Protein AF-A0A972ZRV6-F1 (afdb_monomer)

Structure (mmCIF, N/CA/C/O backbone):
data_AF-A0A972ZRV6-F1
#
_entry.id   AF-A0A972ZRV6-F1
#
loop_
_atom_site.group_PDB
_atom_site.id
_atom_site.type_symbol
_atom_site.label_atom_id
_atom_site.label_alt_id
_atom_site.label_comp_id
_atom_site.label_asym_id
_atom_site.label_entity_id
_atom_site.label_seq_id
_atom_site.pdbx_PDB_ins_code
_atom_site.Cartn_x
_atom_site.Cartn_y
_atom_site.Cartn_z
_atom_site.occupancy
_atom_site.B_iso_or_equiv
_atom_site.auth_seq_id
_atom_site.auth_comp_id
_atom_site.auth_asym_id
_atom_site.auth_atom_id
_atom_site.pdbx_PDB_model_num
ATOM 1 N N . MET A 1 1 ? -32.453 10.029 16.131 1.00 47.34 1 MET A N 1
ATOM 2 C CA . MET A 1 1 ? -31.392 10.939 15.644 1.00 47.34 1 MET A CA 1
ATOM 3 C C . MET A 1 1 ? -30.057 10.391 16.142 1.00 47.34 1 MET A C 1
ATOM 5 O O . MET A 1 1 ? -29.774 10.602 17.308 1.00 47.34 1 MET A O 1
ATOM 9 N N . SER A 1 2 ? -29.323 9.563 15.377 1.00 51.62 2 SER A N 1
ATOM 10 C CA . SER A 1 2 ? -28.103 8.903 15.922 1.00 51.62 2 SER A CA 1
ATOM 11 C C . SER A 1 2 ? -27.166 8.179 14.927 1.00 51.62 2 SER A C 1
ATOM 13 O O . SER A 1 2 ? -26.255 7.480 15.366 1.00 51.62 2 SER A O 1
ATOM 15 N N . HIS A 1 3 ? -27.348 8.275 13.603 1.00 58.19 3 HIS A N 1
ATOM 16 C CA . HIS A 1 3 ? -26.535 7.500 12.636 1.00 58.19 3 HIS A CA 1
ATOM 17 C C . HIS A 1 3 ? -25.456 8.291 11.874 1.00 58.19 3 HIS A C 1
ATOM 19 O O . HIS A 1 3 ? -24.335 7.789 11.796 1.00 58.19 3 HIS A O 1
ATOM 25 N N . PRO A 1 4 ? -25.711 9.513 11.368 1.00 63.31 4 PRO A N 1
ATOM 26 C CA . PRO A 1 4 ? -24.695 10.259 10.619 1.00 63.3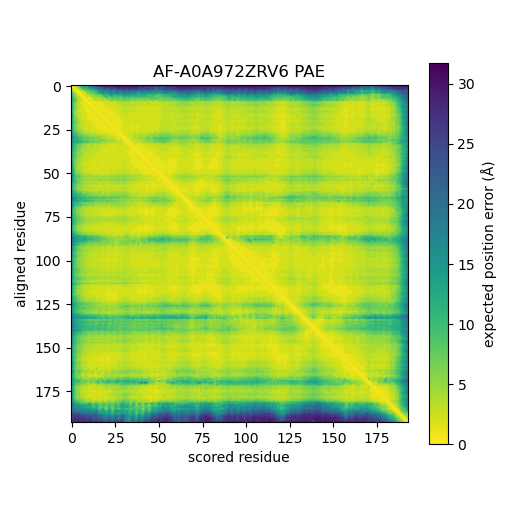1 4 PRO A CA 1
ATOM 27 C C . PRO A 1 4 ? -23.528 10.727 11.500 1.00 63.31 4 PRO A C 1
ATOM 29 O O . PRO A 1 4 ? -22.371 10.508 11.159 1.00 63.31 4 PRO A O 1
ATOM 32 N N . GLU A 1 5 ? -23.828 11.290 12.674 1.00 69.56 5 GLU A N 1
ATOM 33 C CA . GLU A 1 5 ? -22.821 11.839 13.599 1.00 69.56 5 GLU A CA 1
ATOM 34 C C . GLU A 1 5 ? -21.877 10.763 14.146 1.00 69.56 5 GLU A C 1
ATOM 36 O O . GLU A 1 5 ? -20.667 10.966 14.220 1.00 69.56 5 GLU A O 1
ATOM 41 N N . LYS A 1 6 ? -22.411 9.575 14.459 1.00 73.88 6 LYS A N 1
ATOM 42 C CA . LYS A 1 6 ? -21.605 8.443 14.932 1.00 73.88 6 LYS A CA 1
ATOM 43 C C . LYS A 1 6 ? -20.662 7.924 13.844 1.00 73.88 6 LYS A C 1
ATOM 45 O O . LYS A 1 6 ? -19.516 7.591 14.135 1.00 73.88 6 LYS A O 1
ATOM 50 N N . SER A 1 7 ? -21.131 7.863 12.596 1.00 76.06 7 SER A N 1
ATOM 51 C CA . SER A 1 7 ? -20.291 7.442 11.473 1.00 76.06 7 SER A CA 1
ATOM 52 C C . SER A 1 7 ? -19.174 8.442 11.196 1.00 76.06 7 SER A C 1
ATOM 54 O O . SER A 1 7 ? -18.071 8.013 10.876 1.00 76.06 7 SER A O 1
ATOM 56 N N . GLU A 1 8 ? -19.448 9.741 11.296 1.00 83.62 8 GLU A N 1
ATOM 57 C CA . GLU A 1 8 ? -18.441 10.772 11.046 1.00 83.62 8 GLU A CA 1
ATOM 58 C C . GLU A 1 8 ? -17.384 10.800 12.156 1.00 83.62 8 GLU A C 1
ATOM 60 O O . GLU A 1 8 ? -16.192 10.795 11.862 1.00 83.62 8 GLU A O 1
ATOM 65 N N . SER A 1 9 ? -17.806 10.664 13.420 1.00 87.25 9 SER A N 1
ATOM 66 C CA . SER A 1 9 ? -16.894 10.480 14.558 1.00 87.25 9 SER A CA 1
ATOM 67 C C . SER A 1 9 ? -15.944 9.295 14.351 1.00 87.25 9 SER A C 1
ATOM 69 O O . SER A 1 9 ? -14.738 9.421 14.554 1.00 87.25 9 SER A O 1
ATOM 71 N N . LEU A 1 10 ? -16.461 8.147 13.897 1.00 87.62 10 LEU A N 1
ATOM 72 C CA . LEU A 1 10 ? -15.642 6.957 13.646 1.00 87.62 10 LEU A CA 1
ATOM 73 C C . LEU A 1 10 ? -14.664 7.133 12.479 1.00 87.62 10 LEU A C 1
ATOM 75 O O . LEU A 1 10 ? -13.553 6.610 12.541 1.00 87.62 10 LEU A O 1
ATOM 79 N N . LYS A 1 11 ? -15.039 7.862 11.422 1.00 90.94 11 LYS A N 1
ATOM 80 C CA . LYS A 1 11 ? -14.099 8.178 10.336 1.00 90.94 11 LYS A CA 1
ATOM 81 C C . LYS A 1 11 ? -12.949 9.031 10.850 1.00 90.94 11 LYS A C 1
ATOM 83 O O . LYS A 1 11 ? -11.800 8.673 10.610 1.00 90.94 11 LYS A O 1
ATOM 88 N N . SER A 1 12 ? -13.247 10.088 11.606 1.00 90.62 12 SER A N 1
ATOM 89 C CA . SER A 1 12 ? -12.215 10.932 12.214 1.00 90.62 12 SER A CA 1
ATOM 90 C C . SER A 1 12 ? -11.312 10.136 13.161 1.00 90.62 12 SER A C 1
ATOM 92 O O . SER A 1 12 ? -10.098 10.317 13.150 1.00 90.62 12 SER A O 1
ATOM 94 N N . GLU A 1 13 ? -11.863 9.201 13.943 1.00 91.56 13 GLU A N 1
ATOM 95 C CA . GLU A 1 13 ? -11.057 8.285 14.761 1.00 91.56 13 GLU A CA 1
ATOM 96 C C . GLU A 1 13 ? -10.121 7.409 13.916 1.00 91.56 13 GLU A C 1
ATOM 98 O O . GLU A 1 13 ? -8.940 7.283 14.244 1.00 91.56 13 GLU A O 1
ATOM 103 N N . ILE A 1 14 ? -10.624 6.820 12.827 1.00 92.69 14 ILE A N 1
ATOM 104 C CA . ILE A 1 14 ? -9.823 6.004 11.906 1.00 92.69 14 ILE A CA 1
ATOM 105 C C . ILE A 1 14 ? -8.694 6.837 11.293 1.00 92.69 14 ILE A C 1
ATOM 107 O O . ILE A 1 14 ? -7.549 6.387 11.293 1.00 92.69 14 ILE A O 1
ATOM 111 N N . GLU A 1 15 ? -8.986 8.045 10.808 1.00 93.44 15 GLU A N 1
ATOM 112 C CA . GLU A 1 15 ? -7.977 8.942 10.232 1.00 93.44 15 GLU A CA 1
ATOM 113 C C . GLU A 1 15 ? -6.895 9.296 11.251 1.00 93.44 15 GLU A C 1
ATOM 115 O O . GLU A 1 15 ? -5.710 9.134 10.962 1.00 93.44 15 GLU A O 1
ATOM 120 N N . ASN A 1 16 ? -7.290 9.687 12.464 1.00 91.50 16 ASN A N 1
ATOM 121 C CA . ASN A 1 16 ? -6.354 10.025 13.535 1.00 91.50 16 ASN A CA 1
ATOM 122 C C . ASN A 1 16 ? -5.457 8.838 13.910 1.00 91.50 16 ASN A C 1
ATOM 124 O O . ASN A 1 16 ? -4.259 9.006 14.141 1.00 91.50 16 ASN A O 1
ATOM 128 N N . ARG A 1 17 ? -6.005 7.617 13.943 1.00 92.44 17 ARG A N 1
ATOM 129 C CA . ARG A 1 17 ? -5.217 6.409 14.230 1.00 92.44 17 ARG A CA 1
ATOM 130 C C . ARG A 1 17 ? -4.253 6.070 13.107 1.00 92.44 17 ARG A C 1
ATOM 132 O O . ARG A 1 17 ? -3.096 5.769 13.385 1.00 92.44 17 ARG A O 1
ATOM 139 N N . LEU A 1 18 ? -4.709 6.117 11.857 1.00 93.31 18 LEU A N 1
ATOM 140 C CA . LEU A 1 18 ? -3.852 5.890 10.694 1.00 93.31 18 LEU A CA 1
ATOM 141 C C . LEU A 1 18 ? -2.717 6.913 10.644 1.00 93.31 18 LEU A C 1
ATOM 143 O O . LEU A 1 18 ? -1.573 6.534 10.405 1.00 93.31 18 LEU A O 1
ATOM 147 N N . PHE A 1 19 ? -3.015 8.177 10.946 1.00 92.38 19 PHE A N 1
ATOM 148 C CA . PHE A 1 19 ? -2.014 9.226 11.075 1.00 92.38 19 PHE A CA 1
ATOM 149 C C . PHE A 1 19 ? -1.003 8.913 12.188 1.00 92.38 19 PHE A C 1
ATOM 151 O O . PHE A 1 19 ? 0.196 8.901 11.925 1.00 92.38 19 PHE A O 1
ATOM 158 N N . GLY A 1 20 ? -1.459 8.545 13.390 1.00 91.25 20 GLY A N 1
ATOM 159 C CA . GLY A 1 20 ? -0.562 8.177 14.492 1.00 91.25 20 GLY A CA 1
ATOM 160 C C . GLY A 1 20 ? 0.325 6.959 14.190 1.00 91.25 20 GLY A C 1
ATOM 161 O O . GLY A 1 20 ? 1.501 6.940 14.550 1.00 91.25 20 GLY A O 1
ATOM 162 N N . ILE A 1 21 ? -0.197 5.951 13.479 1.00 91.25 21 ILE A N 1
ATOM 163 C CA . ILE A 1 21 ? 0.594 4.798 13.008 1.00 91.25 21 ILE A CA 1
ATOM 164 C C . ILE A 1 21 ? 1.655 5.254 12.004 1.00 91.25 21 ILE A C 1
ATOM 166 O O . ILE A 1 21 ? 2.810 4.840 12.092 1.00 91.25 21 ILE A O 1
ATOM 170 N N . GLN A 1 22 ? 1.275 6.121 11.067 1.00 92.88 22 GLN A N 1
ATOM 171 C CA . GLN A 1 22 ? 2.184 6.671 10.070 1.00 92.88 22 GLN A CA 1
ATOM 172 C C . GLN A 1 22 ? 3.322 7.469 10.722 1.00 92.88 22 GLN A C 1
ATOM 174 O O . GLN A 1 22 ? 4.484 7.265 10.373 1.00 92.88 22 GLN A O 1
ATOM 179 N N . GLU A 1 23 ? 3.014 8.324 11.700 1.00 91.31 23 GLU A N 1
ATOM 180 C CA . GLU A 1 23 ? 4.013 9.072 12.474 1.00 91.31 23 GLU A CA 1
ATOM 181 C C . GLU A 1 23 ? 4.942 8.146 13.262 1.00 91.31 23 GLU A C 1
ATOM 183 O O . GLU A 1 23 ? 6.159 8.343 13.272 1.00 91.31 23 GLU A O 1
ATOM 188 N N . TYR A 1 24 ? 4.395 7.096 13.880 1.00 90.44 24 TYR A N 1
ATOM 189 C CA . TYR A 1 24 ? 5.194 6.089 14.573 1.00 90.44 24 TYR A CA 1
ATOM 190 C C . TYR A 1 24 ? 6.179 5.392 13.622 1.00 90.44 24 TYR A C 1
ATOM 192 O O . TYR A 1 24 ? 7.366 5.271 13.940 1.00 90.44 24 TYR A O 1
ATOM 200 N N . ILE A 1 25 ? 5.718 4.973 12.438 1.00 91.56 25 ILE A N 1
ATOM 201 C CA . ILE A 1 25 ? 6.563 4.341 11.415 1.00 91.56 25 ILE A CA 1
ATOM 202 C C . ILE A 1 25 ? 7.641 5.318 10.934 1.00 91.56 25 ILE A C 1
ATOM 204 O O . ILE A 1 25 ? 8.815 4.950 10.858 1.00 91.56 25 ILE A O 1
ATOM 208 N N . GLU A 1 26 ? 7.267 6.567 10.652 1.00 91.25 26 GLU A N 1
ATOM 209 C CA . GLU A 1 26 ? 8.189 7.628 10.238 1.00 91.25 26 GLU A CA 1
ATOM 210 C C . GLU A 1 26 ? 9.286 7.870 11.280 1.00 91.25 26 GLU A C 1
ATOM 212 O O . GLU A 1 26 ? 10.467 7.951 10.933 1.00 91.25 26 GLU A O 1
ATOM 217 N N . PHE A 1 27 ? 8.921 7.917 12.562 1.00 90.38 27 PHE A N 1
ATOM 218 C CA . PHE A 1 27 ? 9.860 8.086 13.668 1.00 90.38 27 PHE A CA 1
ATOM 219 C C . PHE A 1 27 ? 10.800 6.878 13.822 1.00 90.38 27 PHE A C 1
ATOM 221 O O . PHE A 1 27 ? 12.003 7.033 14.048 1.00 90.38 27 PHE A O 1
ATOM 228 N N . LYS A 1 28 ? 10.273 5.658 13.670 1.00 89.25 28 LYS A N 1
ATOM 229 C CA . LYS A 1 28 ? 11.018 4.409 13.889 1.00 89.25 28 LYS A CA 1
ATOM 230 C C . LYS A 1 28 ? 11.852 3.956 12.693 1.00 89.25 28 LYS A C 1
ATOM 232 O O . LYS A 1 28 ? 12.776 3.170 12.888 1.00 89.25 28 LYS A O 1
ATOM 237 N N . LYS A 1 29 ? 11.617 4.457 11.476 1.00 89.19 29 LYS A N 1
ATOM 238 C CA . LYS A 1 29 ? 12.280 3.956 10.251 1.00 89.19 29 LYS A CA 1
ATOM 239 C C . LYS A 1 29 ? 13.801 3.955 10.247 1.00 89.19 29 LYS A C 1
ATOM 241 O O . LYS A 1 29 ? 14.409 3.173 9.522 1.00 89.19 29 LYS A O 1
ATOM 246 N N . ARG A 1 30 ? 14.425 4.835 11.032 1.00 85.62 30 ARG A N 1
ATOM 247 C CA . ARG A 1 30 ? 15.890 4.934 11.129 1.00 85.62 30 ARG A CA 1
ATOM 248 C C . ARG A 1 30 ? 16.484 4.059 12.230 1.00 85.62 30 ARG A C 1
ATOM 250 O O . ARG A 1 30 ? 17.678 3.786 12.196 1.00 85.62 30 ARG A O 1
ATOM 257 N N . THR A 1 31 ? 15.675 3.646 13.202 1.00 86.19 31 THR A N 1
ATOM 258 C CA . THR A 1 31 ? 16.133 2.985 14.434 1.00 86.19 31 THR A CA 1
ATOM 259 C C . THR A 1 31 ? 15.626 1.553 14.566 1.00 86.19 31 THR A C 1
ATOM 261 O O . THR A 1 31 ? 16.271 0.746 15.226 1.00 86.19 31 THR A O 1
ATOM 264 N N . ASN A 1 32 ? 14.523 1.206 13.901 1.00 84.50 32 ASN A N 1
ATOM 265 C CA . ASN A 1 32 ? 13.941 -0.127 13.899 1.00 84.50 32 ASN A CA 1
ATOM 266 C C . ASN A 1 32 ? 13.984 -0.722 12.482 1.00 84.50 32 ASN A C 1
ATOM 268 O O . ASN A 1 32 ? 13.230 -0.319 11.597 1.00 84.50 32 ASN A O 1
ATOM 272 N N . ARG A 1 33 ? 14.859 -1.713 12.274 1.00 82.25 33 ARG A N 1
ATOM 273 C CA . ARG A 1 33 ? 15.015 -2.407 10.983 1.00 82.25 33 ARG A CA 1
ATOM 274 C C . ARG A 1 33 ? 13.819 -3.293 10.623 1.00 82.25 33 ARG A C 1
ATOM 276 O O . ARG A 1 33 ? 13.646 -3.620 9.455 1.00 82.25 33 ARG A O 1
ATOM 283 N N . GLU A 1 34 ? 12.994 -3.650 11.600 1.00 85.75 34 GLU A N 1
ATOM 284 C CA . GLU A 1 34 ? 11.813 -4.493 11.419 1.00 85.75 34 GLU A CA 1
ATOM 285 C C . GLU A 1 34 ? 10.552 -3.689 11.092 1.00 85.75 34 GLU A C 1
ATOM 287 O O . GLU A 1 34 ? 9.522 -4.281 10.779 1.00 85.75 34 GLU A O 1
ATOM 292 N N . ILE A 1 35 ? 10.604 -2.349 11.133 1.00 88.31 35 ILE A N 1
ATOM 293 C CA . ILE A 1 35 ? 9.399 -1.522 10.987 1.00 88.31 35 ILE A CA 1
ATOM 294 C C . ILE A 1 35 ? 8.665 -1.773 9.666 1.00 88.31 35 ILE A C 1
ATOM 296 O O . ILE A 1 35 ? 7.438 -1.730 9.629 1.00 88.31 35 ILE A O 1
ATOM 300 N N . THR A 1 36 ? 9.397 -2.072 8.589 1.00 88.25 36 THR A N 1
ATOM 301 C CA . THR A 1 36 ? 8.805 -2.398 7.286 1.00 88.25 36 THR A CA 1
ATOM 302 C C . THR A 1 36 ? 8.011 -3.695 7.376 1.00 88.25 36 THR A C 1
ATOM 304 O O . THR A 1 36 ? 6.838 -3.705 7.027 1.00 88.25 36 THR A O 1
ATOM 307 N N . TYR A 1 37 ? 8.596 -4.743 7.958 1.00 88.50 37 TYR A N 1
ATOM 308 C CA . TYR A 1 37 ? 7.922 -6.026 8.146 1.00 88.50 37 TYR A CA 1
ATOM 309 C C . TYR A 1 37 ? 6.701 -5.905 9.073 1.00 88.50 37 TYR A C 1
ATOM 311 O O . TYR A 1 37 ? 5.635 -6.445 8.787 1.00 88.50 37 TYR A O 1
ATOM 319 N N . ILE A 1 38 ? 6.806 -5.123 10.154 1.00 87.75 38 ILE A N 1
ATOM 320 C CA . ILE A 1 38 ? 5.662 -4.816 11.028 1.00 87.75 38 ILE A CA 1
ATOM 321 C C . ILE A 1 38 ? 4.557 -4.095 10.239 1.00 87.75 38 ILE A C 1
ATOM 323 O O . ILE A 1 38 ? 3.377 -4.403 10.418 1.00 87.75 38 ILE A O 1
ATOM 327 N N . SER A 1 39 ? 4.933 -3.174 9.345 1.00 91.31 39 SER A N 1
ATOM 328 C CA . SER A 1 39 ? 3.997 -2.456 8.471 1.00 91.31 39 SER A CA 1
ATOM 329 C C . SER A 1 39 ? 3.306 -3.389 7.474 1.00 91.31 39 SER A C 1
ATOM 331 O O . SER A 1 39 ? 2.115 -3.223 7.228 1.00 91.31 39 SER A O 1
ATOM 333 N N . GLU A 1 40 ? 4.011 -4.389 6.938 1.00 93.31 40 GLU A N 1
ATOM 334 C CA . GLU A 1 40 ? 3.433 -5.422 6.067 1.00 93.31 40 GLU A CA 1
ATOM 335 C C . GLU A 1 40 ? 2.379 -6.253 6.805 1.00 93.31 40 GLU A C 1
ATOM 337 O O . GLU A 1 40 ? 1.239 -6.335 6.356 1.00 93.31 40 GLU A O 1
ATOM 342 N N . LEU A 1 41 ? 2.717 -6.804 7.977 1.00 91.19 41 LEU A N 1
ATOM 343 C CA . LEU A 1 41 ? 1.769 -7.575 8.796 1.00 91.19 41 LEU A CA 1
ATOM 344 C C . LEU A 1 41 ? 0.551 -6.741 9.206 1.00 91.19 41 LEU A C 1
ATOM 346 O O . LEU A 1 41 ? -0.544 -7.249 9.432 1.00 91.19 41 LEU A O 1
ATOM 350 N N . PHE A 1 42 ? 0.751 -5.444 9.433 1.00 91.81 42 PHE A 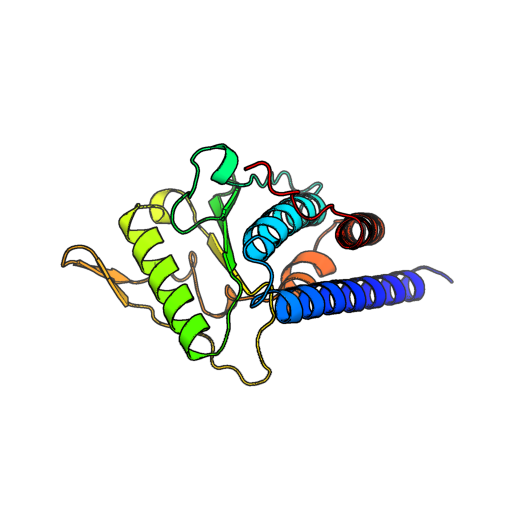N 1
ATOM 351 C CA . PHE A 1 42 ? -0.343 -4.530 9.737 1.00 91.81 42 PHE A CA 1
ATOM 352 C C . PHE A 1 42 ? -1.252 -4.354 8.520 1.00 91.81 42 PHE A C 1
ATOM 354 O O . PHE A 1 42 ? -2.467 -4.522 8.634 1.00 91.81 42 PHE A O 1
ATOM 361 N N . LEU A 1 43 ? -0.672 -4.031 7.366 1.00 95.12 43 LEU A N 1
ATOM 362 C CA . LEU A 1 43 ? -1.439 -3.786 6.155 1.00 95.12 43 LEU A CA 1
ATOM 363 C C . LEU A 1 43 ? -2.168 -5.039 5.673 1.00 95.12 43 LEU A C 1
ATOM 365 O O . LEU A 1 43 ? -3.279 -4.905 5.178 1.00 95.12 43 LEU A O 1
ATOM 369 N N . GLU A 1 44 ? -1.616 -6.236 5.863 1.00 95.38 44 GLU A N 1
ATOM 370 C CA . GLU A 1 44 ? -2.308 -7.494 5.562 1.00 95.38 44 GLU A CA 1
ATOM 371 C C . GLU A 1 44 ? -3.612 -7.626 6.364 1.00 95.38 44 GLU A C 1
ATOM 373 O O . GLU A 1 44 ? -4.682 -7.824 5.784 1.00 95.38 44 GLU A O 1
ATOM 378 N N . GLU A 1 45 ? -3.550 -7.470 7.691 1.00 94.19 45 GLU A N 1
ATOM 379 C CA . GLU A 1 45 ? -4.742 -7.534 8.547 1.00 94.19 45 GLU A CA 1
ATOM 380 C C . GLU A 1 45 ? -5.751 -6.434 8.198 1.00 94.19 45 GLU A C 1
ATOM 382 O O . GLU A 1 45 ? -6.953 -6.694 8.110 1.00 94.19 45 GLU A O 1
ATOM 387 N N . LEU A 1 46 ? -5.268 -5.208 7.973 1.00 95.19 46 LEU A N 1
ATOM 388 C CA . LEU A 1 46 ? -6.128 -4.081 7.636 1.00 95.19 46 LEU A CA 1
ATOM 389 C C . LEU A 1 46 ? -6.821 -4.289 6.286 1.00 95.19 46 LEU A C 1
ATOM 391 O O . LEU A 1 46 ? -8.030 -4.102 6.199 1.00 95.19 46 LEU A O 1
ATOM 395 N N . LEU A 1 47 ? -6.096 -4.701 5.244 1.00 96.00 47 LEU A N 1
ATOM 396 C CA . LEU A 1 47 ? -6.667 -4.951 3.919 1.00 96.00 47 LEU A CA 1
ATOM 397 C C . LEU A 1 47 ? -7.724 -6.059 3.967 1.00 96.00 47 LEU A C 1
ATOM 399 O O . LEU A 1 47 ? -8.801 -5.892 3.399 1.00 96.00 47 LEU A O 1
ATOM 403 N N . ASN A 1 48 ? -7.476 -7.151 4.690 1.00 95.75 48 ASN A N 1
ATOM 404 C CA . ASN A 1 48 ? -8.476 -8.209 4.842 1.00 95.75 48 ASN A CA 1
ATOM 405 C C . ASN A 1 48 ? -9.760 -7.719 5.528 1.00 95.75 48 ASN A C 1
ATOM 407 O O . ASN A 1 48 ? -10.854 -8.118 5.130 1.00 95.75 48 ASN A O 1
ATOM 411 N N . GLU A 1 49 ? -9.664 -6.825 6.516 1.00 95.00 49 GLU A N 1
ATOM 412 C CA . GLU A 1 49 ? -10.863 -6.258 7.141 1.00 95.00 49 GLU A CA 1
ATOM 413 C C . GLU A 1 49 ? -11.549 -5.209 6.244 1.00 95.00 49 GLU A C 1
ATOM 415 O O . GLU A 1 49 ? -12.776 -5.191 6.173 1.00 95.00 49 GLU A O 1
ATOM 420 N N . ILE A 1 50 ? -10.791 -4.387 5.504 1.00 93.69 50 ILE A N 1
ATOM 421 C CA . ILE A 1 50 ? -11.322 -3.401 4.538 1.00 93.69 50 ILE A CA 1
ATOM 422 C C . ILE A 1 50 ? -12.179 -4.070 3.464 1.00 93.69 50 ILE A C 1
ATOM 424 O O . ILE A 1 50 ? -13.223 -3.541 3.088 1.00 93.69 50 ILE A O 1
ATOM 428 N N . TYR A 1 51 ? -11.734 -5.217 2.960 1.00 93.06 51 TYR A N 1
ATOM 429 C CA . TYR A 1 51 ? -12.404 -5.936 1.877 1.00 93.06 51 TYR A CA 1
ATOM 430 C C . TYR A 1 51 ? -13.317 -7.062 2.376 1.00 93.06 51 TYR A C 1
ATOM 432 O O . TYR A 1 51 ? -13.791 -7.904 1.601 1.00 93.06 51 TYR A O 1
ATOM 440 N N . LYS A 1 52 ? -13.584 -7.103 3.681 1.00 90.94 52 LYS A N 1
ATOM 441 C CA . LYS A 1 52 ? -14.409 -8.143 4.277 1.00 90.94 52 LYS A CA 1
ATOM 442 C C . LYS A 1 52 ? -15.824 -8.102 3.711 1.00 90.94 52 LYS A C 1
ATOM 444 O O . LYS A 1 52 ? -16.502 -7.079 3.749 1.00 90.94 52 LYS A O 1
ATOM 449 N N . GLY A 1 53 ? -16.274 -9.253 3.216 1.00 88.06 53 GLY A N 1
ATOM 450 C CA . GLY A 1 53 ? -17.573 -9.403 2.552 1.00 88.06 53 GLY A CA 1
ATOM 451 C C . GLY A 1 53 ? -17.534 -9.222 1.031 1.00 88.06 53 GLY A C 1
ATOM 452 O O . GLY A 1 53 ? -18.522 -9.525 0.374 1.00 88.06 53 GLY A O 1
ATOM 453 N N . GLU A 1 54 ? -16.398 -8.819 0.455 1.00 90.81 54 GLU A N 1
ATOM 454 C CA . GLU A 1 54 ? -16.217 -8.698 -1.002 1.00 90.81 54 GLU A CA 1
ATOM 455 C C . GLU A 1 54 ? -15.493 -9.912 -1.628 1.00 90.81 54 GLU A C 1
ATOM 457 O O . GLU A 1 54 ? -15.233 -9.967 -2.835 1.00 90.81 54 GLU A O 1
ATOM 462 N N . GLY A 1 55 ? -15.158 -10.908 -0.800 1.00 90.50 55 GLY A N 1
ATOM 463 C CA . GLY A 1 55 ? -14.502 -12.146 -1.222 1.00 90.50 55 GLY A CA 1
ATOM 464 C C . GLY A 1 55 ? -13.043 -11.968 -1.644 1.00 90.50 55 GLY A C 1
ATOM 465 O O . GLY A 1 55 ? -12.572 -12.743 -2.475 1.00 90.50 55 GLY A O 1
ATOM 466 N N . TYR A 1 56 ? -12.361 -10.939 -1.135 1.00 94.62 56 TYR A N 1
ATOM 467 C CA . TYR A 1 56 ? -10.908 -10.814 -1.244 1.00 94.62 56 TYR A CA 1
ATOM 468 C C . TYR A 1 56 ? -10.231 -11.545 -0.087 1.00 94.62 56 TYR A C 1
ATOM 470 O O . TYR A 1 56 ? -10.778 -11.607 1.016 1.00 94.62 56 TYR A O 1
ATOM 478 N N . HIS A 1 57 ? -9.038 -12.063 -0.350 1.00 95.75 57 HIS A N 1
ATOM 479 C CA . HIS A 1 57 ? -8.178 -12.707 0.627 1.00 95.75 57 HIS A CA 1
ATOM 480 C C . HIS A 1 57 ? -6.728 -12.298 0.366 1.00 95.75 57 HIS A C 1
ATOM 482 O O . HIS A 1 57 ? -6.083 -12.788 -0.563 1.00 95.75 57 HIS A O 1
ATOM 488 N N . PHE A 1 58 ? -6.236 -11.359 1.168 1.00 97.06 58 PHE A N 1
ATOM 489 C CA . PHE A 1 58 ? -4.870 -10.865 1.069 1.00 97.06 58 PHE A CA 1
ATOM 490 C C . PHE A 1 58 ? -3.945 -11.702 1.942 1.00 97.06 58 PHE A C 1
ATOM 492 O O . PHE A 1 58 ? -4.232 -11.928 3.114 1.00 97.06 58 PHE A O 1
ATOM 499 N N . GLU A 1 59 ? -2.818 -12.116 1.381 1.00 96.75 59 GLU A N 1
ATOM 500 C CA . GLU A 1 59 ? -1.790 -12.883 2.083 1.00 96.75 59 GLU A CA 1
ATOM 501 C C . GLU A 1 59 ? -0.459 -12.141 2.013 1.00 96.75 59 GLU A C 1
ATOM 503 O O . GLU A 1 59 ? -0.119 -11.577 0.968 1.00 96.75 59 GLU A O 1
ATOM 508 N N . ASN A 1 60 ? 0.331 -12.177 3.086 1.00 95.56 60 ASN A N 1
ATOM 509 C CA . ASN A 1 60 ? 1.731 -11.773 3.015 1.00 95.56 60 ASN A CA 1
ATOM 510 C C . ASN A 1 60 ? 2.535 -12.797 2.196 1.00 95.56 60 ASN A C 1
ATOM 512 O O . ASN A 1 60 ? 2.615 -13.984 2.523 1.00 95.56 60 ASN A O 1
ATOM 516 N N . MET A 1 61 ? 3.159 -12.333 1.117 1.00 95.19 61 MET A N 1
ATOM 517 C CA . MET A 1 61 ? 3.898 -13.167 0.173 1.00 95.19 61 MET A CA 1
ATOM 518 C C . MET A 1 61 ? 5.182 -13.752 0.769 1.00 95.19 61 MET A C 1
ATOM 520 O O . MET A 1 61 ? 5.649 -14.788 0.289 1.00 95.19 61 MET A O 1
ATOM 524 N N . ASN A 1 62 ? 5.706 -13.181 1.860 1.00 88.38 62 ASN A N 1
ATOM 525 C CA . ASN A 1 62 ? 6.819 -13.773 2.604 1.00 88.38 62 ASN A CA 1
ATOM 526 C C . ASN A 1 62 ? 6.468 -15.138 3.217 1.00 88.38 62 ASN A C 1
ATOM 528 O O . ASN A 1 62 ? 7.374 -15.934 3.456 1.00 88.38 62 ASN A O 1
ATOM 532 N N . HIS A 1 63 ? 5.182 -15.450 3.432 1.00 89.00 63 HIS A N 1
ATOM 533 C CA . HIS A 1 63 ? 4.752 -16.790 3.851 1.00 89.00 63 HIS A CA 1
ATOM 534 C C . HIS A 1 63 ? 4.890 -17.831 2.729 1.00 89.00 63 HIS A C 1
ATOM 536 O O . HIS A 1 63 ? 5.017 -19.020 3.012 1.00 89.00 63 HIS A O 1
ATOM 542 N N . LYS A 1 64 ? 4.883 -17.395 1.461 1.00 88.19 64 LYS A N 1
ATOM 543 C CA . LYS A 1 64 ? 5.092 -18.262 0.292 1.00 88.19 64 LYS A CA 1
ATOM 544 C C . LYS A 1 64 ? 6.574 -18.402 -0.031 1.00 88.19 64 LYS A C 1
ATOM 546 O O . LYS A 1 64 ? 7.070 -19.515 -0.180 1.00 88.19 64 LYS A O 1
ATOM 551 N N . ILE A 1 65 ? 7.272 -17.274 -0.166 1.00 88.25 65 ILE A N 1
ATOM 552 C CA . ILE A 1 65 ? 8.705 -17.225 -0.470 1.00 88.25 65 ILE A CA 1
ATOM 553 C C . ILE A 1 65 ? 9.315 -16.062 0.320 1.00 88.25 65 ILE A C 1
ATOM 555 O O . ILE A 1 65 ? 8.940 -14.916 0.066 1.00 88.25 65 ILE A O 1
ATOM 559 N N . PRO A 1 66 ? 10.263 -16.311 1.242 1.00 87.19 66 PRO A N 1
ATOM 560 C CA . PRO A 1 66 ? 10.959 -15.240 1.948 1.00 87.19 66 PRO A CA 1
ATOM 561 C C . PRO A 1 66 ? 11.620 -14.252 0.981 1.00 87.19 66 PRO A C 1
ATOM 563 O O . PRO A 1 66 ? 12.376 -14.653 0.095 1.00 87.19 66 PRO A O 1
ATOM 566 N N . GLY A 1 67 ? 11.350 -12.958 1.160 1.00 83.69 67 GLY A N 1
ATOM 567 C CA . GLY A 1 67 ? 11.858 -11.908 0.278 1.00 83.69 67 GLY A CA 1
ATOM 568 C C . GLY A 1 67 ? 11.190 -11.908 -1.097 1.00 83.69 67 GLY A C 1
ATOM 569 O O . GLY A 1 67 ? 11.872 -11.691 -2.104 1.00 83.69 67 GLY A O 1
ATOM 570 N N . TYR A 1 68 ? 9.881 -12.182 -1.146 1.00 90.94 68 TYR A N 1
ATOM 571 C CA . TYR A 1 68 ? 9.119 -12.218 -2.392 1.00 90.94 68 TYR A CA 1
ATOM 572 C C . TYR A 1 68 ? 9.332 -10.919 -3.197 1.00 90.94 68 TYR A C 1
ATOM 574 O O . TYR A 1 68 ? 9.246 -9.816 -2.653 1.00 90.94 68 TYR A O 1
ATOM 582 N N . PRO A 1 69 ? 9.667 -11.000 -4.496 1.00 93.94 69 PRO A N 1
ATOM 583 C CA . PRO A 1 69 ? 10.116 -9.824 -5.226 1.00 93.94 69 PRO A CA 1
ATOM 584 C C . PRO A 1 69 ? 8.965 -8.849 -5.508 1.00 93.94 69 PRO A C 1
ATOM 586 O O . PRO A 1 69 ? 7.924 -9.243 -6.016 1.00 93.94 69 PRO A O 1
ATOM 589 N N . ALA A 1 70 ? 9.192 -7.553 -5.269 1.00 94.88 70 ALA A N 1
ATOM 590 C CA . ALA A 1 70 ? 8.314 -6.431 -5.648 1.00 94.88 70 ALA A CA 1
ATOM 591 C C . ALA A 1 70 ? 6.864 -6.437 -5.108 1.00 94.88 70 ALA A C 1
ATOM 593 O O . ALA A 1 70 ? 6.090 -5.537 -5.444 1.00 94.88 70 ALA A O 1
ATOM 594 N N . ILE A 1 71 ? 6.472 -7.445 -4.335 1.00 97.44 71 ILE A N 1
ATOM 595 C CA . ILE A 1 71 ? 5.118 -7.633 -3.825 1.00 97.44 71 ILE A CA 1
ATOM 596 C C . ILE A 1 71 ? 5.252 -8.194 -2.418 1.00 97.44 71 ILE A C 1
ATOM 598 O O . ILE A 1 71 ? 5.819 -9.270 -2.248 1.00 97.44 71 ILE A O 1
ATOM 602 N N . ASP A 1 72 ? 4.683 -7.497 -1.441 1.00 97.38 72 ASP A N 1
ATOM 603 C CA . ASP A 1 72 ? 4.688 -7.965 -0.054 1.00 97.38 72 ASP A CA 1
ATOM 604 C C . ASP A 1 72 ? 3.350 -8.602 0.309 1.00 97.38 72 ASP A C 1
ATOM 606 O O . ASP A 1 72 ? 3.312 -9.569 1.058 1.00 97.38 72 ASP A O 1
ATOM 610 N N . ILE A 1 73 ? 2.242 -8.091 -0.238 1.00 98.00 73 ILE A N 1
ATOM 611 C CA . ILE A 1 73 ? 0.888 -8.574 0.051 1.00 98.00 73 ILE A CA 1
ATOM 612 C C . ILE A 1 73 ? 0.135 -8.746 -1.263 1.00 98.00 73 ILE A C 1
ATOM 614 O O . ILE A 1 73 ? 0.188 -7.869 -2.130 1.00 98.00 73 ILE A O 1
ATOM 618 N N . ALA A 1 74 ? -0.599 -9.843 -1.426 1.00 97.88 74 ALA A N 1
ATOM 619 C CA . ALA A 1 74 ? -1.408 -10.041 -2.621 1.00 97.88 74 ALA A CA 1
ATOM 620 C C . ALA A 1 74 ? -2.660 -10.882 -2.387 1.00 97.88 74 ALA A C 1
ATOM 622 O O . ALA A 1 74 ? -2.673 -11.782 -1.553 1.00 97.88 74 ALA A O 1
ATOM 623 N N . ASP A 1 75 ? -3.675 -10.607 -3.202 1.00 97.69 75 ASP A N 1
ATOM 624 C CA . ASP A 1 75 ? -4.755 -11.536 -3.510 1.00 97.69 75 ASP A CA 1
ATOM 625 C C . ASP A 1 75 ? -4.544 -12.019 -4.949 1.00 97.69 75 ASP A C 1
ATOM 627 O O . ASP A 1 75 ? -4.809 -11.312 -5.931 1.00 97.69 75 ASP A O 1
ATOM 631 N N . GLU A 1 76 ? -4.013 -13.231 -5.074 1.00 95.25 76 GLU A N 1
ATOM 632 C CA . GLU A 1 76 ? -3.665 -13.820 -6.365 1.00 95.25 76 GLU A CA 1
ATOM 633 C C . GLU A 1 76 ? -4.897 -14.183 -7.201 1.00 95.25 76 GLU A C 1
ATOM 635 O O . GLU A 1 76 ? -4.823 -14.146 -8.428 1.00 95.25 76 GLU A O 1
ATOM 640 N N . ASN A 1 77 ? -6.028 -14.485 -6.555 1.00 95.38 77 ASN A N 1
ATOM 641 C CA . ASN A 1 77 ? -7.273 -14.855 -7.229 1.00 95.38 77 ASN A CA 1
ATOM 642 C C . ASN A 1 77 ? -7.960 -13.631 -7.838 1.00 95.38 77 ASN A C 1
ATOM 644 O O . ASN A 1 77 ? -8.560 -13.711 -8.910 1.00 95.38 77 ASN A O 1
ATOM 648 N N . LYS A 1 78 ? -7.868 -12.484 -7.159 1.00 96.19 78 LYS A N 1
ATOM 649 C CA . LYS A 1 78 ? -8.409 -11.203 -7.636 1.00 96.19 78 LYS A CA 1
ATOM 650 C C . LYS A 1 78 ? -7.414 -10.420 -8.493 1.00 96.19 78 LYS A C 1
ATOM 652 O O . LYS A 1 78 ? -7.801 -9.448 -9.143 1.00 96.19 78 LYS A O 1
ATOM 657 N N . GLY A 1 79 ? -6.148 -10.837 -8.518 1.00 96.50 79 GLY A N 1
ATOM 658 C CA . GLY A 1 79 ? -5.092 -10.207 -9.304 1.00 96.50 79 GLY A CA 1
ATOM 659 C C . GLY A 1 79 ? -4.640 -8.850 -8.753 1.00 96.50 79 GLY A C 1
ATOM 660 O O . GLY A 1 79 ? -4.106 -8.044 -9.516 1.00 96.50 79 GLY A O 1
ATOM 661 N N . ILE A 1 80 ? -4.819 -8.591 -7.452 1.00 96.88 80 ILE A N 1
ATOM 662 C CA . ILE A 1 80 ? -4.407 -7.338 -6.803 1.00 96.88 80 ILE A CA 1
ATOM 663 C C . ILE A 1 80 ? -3.182 -7.581 -5.926 1.00 96.88 80 ILE A C 1
ATOM 665 O O . ILE A 1 80 ? -3.136 -8.526 -5.144 1.00 96.88 80 ILE A O 1
ATOM 669 N N . SER A 1 81 ? -2.200 -6.691 -6.040 1.00 97.94 81 SER A N 1
ATOM 670 C CA . SER A 1 81 ? -0.944 -6.744 -5.293 1.00 97.94 81 SER A CA 1
ATOM 671 C C . SER A 1 81 ? -0.610 -5.400 -4.648 1.00 97.94 81 SER A C 1
ATOM 673 O O . SER A 1 81 ? -0.964 -4.335 -5.164 1.00 97.94 81 SER A O 1
ATOM 675 N N . TYR A 1 82 ? 0.100 -5.462 -3.526 1.00 98.12 82 TYR A N 1
ATOM 676 C CA . TYR A 1 82 ? 0.598 -4.324 -2.771 1.00 98.12 82 TYR A CA 1
ATOM 677 C C . TYR A 1 82 ? 2.092 -4.513 -2.487 1.00 98.12 82 TYR A C 1
ATOM 679 O O . TYR A 1 82 ? 2.521 -5.549 -1.979 1.00 98.12 82 TYR A O 1
ATOM 687 N N . GLN A 1 83 ? 2.878 -3.483 -2.781 1.00 97.75 83 GLN A N 1
ATOM 688 C CA . GLN A 1 83 ? 4.198 -3.283 -2.191 1.00 97.75 83 GLN A CA 1
ATOM 689 C C . GLN A 1 83 ? 4.044 -2.295 -1.039 1.00 97.75 83 GLN A C 1
ATOM 691 O O . GLN A 1 83 ? 3.535 -1.190 -1.226 1.00 97.75 83 GLN A O 1
ATOM 696 N N . VAL A 1 84 ? 4.532 -2.662 0.131 1.00 96.62 84 VAL A N 1
ATOM 697 C CA . VAL A 1 84 ? 4.692 -1.800 1.292 1.00 96.62 84 VAL A CA 1
ATOM 698 C C . VAL A 1 84 ? 6.117 -1.266 1.296 1.00 96.62 84 VAL A C 1
ATOM 700 O O . VAL A 1 84 ? 7.095 -1.981 1.097 1.00 96.62 84 VAL A O 1
ATOM 703 N N . THR A 1 85 ? 6.268 0.035 1.496 1.00 93.81 85 THR A N 1
ATOM 704 C CA . THR A 1 85 ? 7.587 0.636 1.639 1.00 93.81 85 THR A CA 1
ATOM 705 C C . THR A 1 85 ? 7.565 1.771 2.642 1.00 93.81 85 THR A C 1
ATOM 707 O O . THR A 1 85 ? 6.587 2.494 2.800 1.00 93.81 85 THR A O 1
ATOM 710 N N . VAL A 1 86 ? 8.708 1.967 3.282 1.00 92.31 86 VAL A N 1
ATOM 711 C CA . VAL A 1 86 ? 9.018 3.119 4.121 1.00 92.31 86 VAL A CA 1
ATOM 712 C C . VAL A 1 86 ? 10.066 3.951 3.397 1.00 92.31 86 VAL A C 1
ATOM 714 O O . VAL A 1 86 ? 11.046 3.389 2.909 1.00 92.31 86 VAL A O 1
ATOM 717 N N . THR A 1 87 ? 9.868 5.261 3.264 1.00 87.12 87 THR A N 1
ATOM 718 C CA . THR A 1 87 ? 10.763 6.124 2.471 1.00 87.12 87 THR A CA 1
ATOM 719 C C . THR A 1 87 ? 11.436 7.173 3.335 1.00 87.12 87 THR A C 1
ATOM 721 O O . THR A 1 87 ? 10.800 7.746 4.216 1.00 87.12 87 THR A O 1
ATOM 724 N N . ASN A 1 88 ? 12.703 7.484 3.074 1.00 81.81 88 ASN A N 1
ATOM 725 C CA . ASN A 1 88 ? 13.412 8.550 3.793 1.00 81.81 88 ASN A CA 1
ATOM 726 C C . ASN A 1 88 ? 13.118 9.949 3.240 1.00 81.81 88 ASN A C 1
ATOM 728 O O . ASN A 1 88 ? 12.988 10.901 4.012 1.00 81.81 88 ASN A O 1
ATOM 732 N N . ASP A 1 89 ? 12.990 10.055 1.920 1.00 81.12 89 ASP A N 1
ATOM 733 C CA . ASP A 1 89 ? 12.752 11.295 1.192 1.00 81.12 89 ASP A CA 1
ATOM 734 C C . ASP A 1 89 ? 12.146 11.024 -0.202 1.00 81.12 89 ASP A C 1
ATOM 736 O O . ASP A 1 89 ? 11.876 9.884 -0.590 1.00 81.12 89 ASP A O 1
ATOM 740 N N . SER A 1 90 ? 11.934 12.101 -0.955 1.00 81.06 90 SER A N 1
ATOM 741 C CA . SER A 1 90 ? 11.403 12.132 -2.320 1.00 81.06 90 SER A CA 1
ATOM 742 C C . SER A 1 90 ? 12.237 11.333 -3.333 1.00 81.06 90 SER A C 1
ATOM 744 O O . SER A 1 90 ? 11.701 10.682 -4.236 1.00 81.06 90 SER A O 1
ATOM 746 N N . SER A 1 91 ? 13.566 11.383 -3.207 1.00 84.00 91 SER A N 1
ATOM 747 C CA . SER A 1 91 ? 14.496 10.687 -4.103 1.00 84.00 91 SER A CA 1
ATOM 748 C C . SER A 1 91 ? 14.447 9.180 -3.860 1.00 84.00 91 SER A C 1
ATOM 750 O O . SER A 1 91 ? 14.367 8.387 -4.806 1.00 84.00 91 SER A O 1
ATOM 752 N N . ASP A 1 92 ? 14.406 8.789 -2.587 1.00 89.00 92 ASP A N 1
ATOM 753 C CA . ASP A 1 92 ? 14.216 7.411 -2.152 1.00 89.00 92 ASP A CA 1
ATOM 754 C C . ASP A 1 92 ? 12.865 6.865 -2.641 1.00 89.00 92 ASP A C 1
ATOM 756 O O . ASP A 1 92 ? 12.830 5.816 -3.285 1.00 89.00 92 ASP A O 1
ATOM 760 N N . LEU A 1 93 ? 11.768 7.620 -2.486 1.00 91.50 93 LEU A N 1
ATOM 761 C CA . LEU A 1 93 ? 10.451 7.255 -3.027 1.00 91.50 93 LEU A CA 1
ATOM 762 C C . LEU A 1 93 ? 10.508 6.951 -4.532 1.00 91.50 93 LEU A C 1
ATOM 764 O O . LEU A 1 93 ? 10.055 5.895 -4.980 1.00 91.50 93 LEU A O 1
ATOM 768 N N . LYS A 1 94 ? 11.089 7.857 -5.328 1.00 92.50 94 LYS A N 1
ATOM 769 C CA . LYS A 1 94 ? 11.215 7.670 -6.781 1.00 92.50 94 LYS A CA 1
ATOM 770 C C . LYS A 1 94 ? 12.045 6.442 -7.133 1.00 92.50 94 LYS A C 1
ATOM 772 O O . LYS A 1 94 ? 11.678 5.699 -8.047 1.00 92.50 94 LYS A O 1
ATOM 777 N N . THR A 1 95 ? 13.148 6.234 -6.424 1.00 92.62 95 THR A N 1
ATOM 778 C CA . THR A 1 95 ? 14.039 5.091 -6.632 1.00 92.62 95 THR A CA 1
ATOM 779 C C . THR A 1 95 ? 13.319 3.784 -6.325 1.00 92.62 95 THR A C 1
ATOM 781 O O . THR A 1 95 ? 13.328 2.876 -7.156 1.00 92.62 95 THR A O 1
ATOM 784 N N . LYS A 1 96 ? 12.628 3.710 -5.185 1.00 93.19 96 LYS A N 1
ATOM 785 C CA . LYS A 1 96 ? 11.877 2.526 -4.767 1.00 93.19 96 LYS A CA 1
ATOM 786 C C . LYS A 1 96 ? 10.732 2.201 -5.714 1.00 93.19 96 LYS A C 1
ATOM 788 O O . LYS A 1 96 ? 10.664 1.073 -6.181 1.00 93.19 96 LYS A O 1
ATOM 793 N N . VAL A 1 97 ? 9.911 3.182 -6.094 1.00 94.94 97 VAL A N 1
ATOM 794 C CA . VAL A 1 97 ? 8.806 2.962 -7.046 1.00 94.94 97 VAL A CA 1
ATOM 795 C C . VAL A 1 97 ? 9.318 2.432 -8.385 1.00 94.94 97 VAL A C 1
ATOM 797 O O . VAL A 1 97 ? 8.788 1.451 -8.905 1.00 94.94 97 VAL A O 1
ATOM 800 N N . ASN A 1 98 ? 10.369 3.043 -8.939 1.00 94.00 98 ASN A N 1
ATOM 801 C CA . ASN A 1 98 ? 10.946 2.577 -10.199 1.00 94.00 98 ASN A CA 1
ATOM 802 C C . ASN A 1 98 ? 11.524 1.164 -10.065 1.00 94.00 98 ASN A C 1
ATOM 804 O O . ASN A 1 98 ? 11.264 0.328 -10.924 1.00 94.00 98 ASN A O 1
ATOM 808 N N . LYS A 1 99 ? 12.259 0.886 -8.983 1.00 94.50 99 LYS A N 1
ATOM 809 C CA . LYS A 1 99 ? 12.844 -0.433 -8.725 1.00 94.50 99 LYS A CA 1
ATOM 810 C C . LYS A 1 99 ? 11.771 -1.509 -8.552 1.00 94.50 99 LYS A C 1
ATOM 812 O O . LYS A 1 99 ? 11.912 -2.586 -9.123 1.00 94.50 99 LYS A O 1
ATOM 817 N N . THR A 1 100 ? 10.694 -1.220 -7.822 1.00 96.31 100 THR A N 1
ATOM 818 C CA . THR A 1 100 ? 9.543 -2.121 -7.677 1.00 96.31 100 THR A CA 1
ATOM 819 C C . THR A 1 100 ? 8.943 -2.437 -9.042 1.00 96.31 100 THR A C 1
ATOM 821 O O . THR A 1 100 ? 8.808 -3.608 -9.371 1.00 96.31 100 THR A O 1
ATOM 824 N N . LEU A 1 101 ? 8.666 -1.431 -9.881 1.00 96.19 101 LEU A N 1
ATOM 825 C CA . LEU A 1 101 ? 8.127 -1.658 -11.228 1.00 96.19 101 LEU A CA 1
ATOM 826 C C . LEU A 1 101 ? 9.081 -2.478 -12.110 1.00 96.19 101 LEU A C 1
ATOM 828 O O . LEU A 1 101 ? 8.640 -3.394 -12.801 1.00 96.19 101 LEU A O 1
ATOM 832 N N . GLU A 1 102 ? 10.384 -2.197 -12.070 1.00 94.94 102 GLU A N 1
ATOM 833 C CA . GLU A 1 102 ? 11.383 -2.953 -12.834 1.00 94.94 102 GLU A CA 1
ATOM 834 C C . GLU A 1 102 ? 11.428 -4.425 -12.411 1.00 94.94 102 GLU A C 1
ATOM 836 O O . GLU A 1 102 ? 11.358 -5.316 -13.260 1.00 94.94 102 GLU A O 1
ATOM 841 N N . ILE A 1 103 ? 11.485 -4.695 -11.104 1.00 96.00 103 ILE A N 1
ATOM 842 C CA . ILE A 1 103 ? 11.480 -6.059 -10.559 1.00 96.00 103 ILE A CA 1
ATOM 843 C C . ILE A 1 103 ? 10.151 -6.758 -10.869 1.00 96.00 103 ILE A C 1
ATOM 845 O O . ILE A 1 103 ? 10.157 -7.930 -11.245 1.00 96.00 103 ILE A O 1
ATOM 849 N N . PHE A 1 104 ? 9.028 -6.052 -10.768 1.00 96.75 104 PHE A N 1
ATOM 850 C CA . PHE A 1 104 ? 7.701 -6.592 -11.040 1.00 96.75 104 PHE A CA 1
ATOM 851 C C . PHE A 1 104 ? 7.584 -7.118 -12.478 1.00 96.75 104 PHE A C 1
ATOM 853 O O . PHE A 1 104 ? 7.196 -8.267 -12.697 1.00 96.75 104 PHE A O 1
ATOM 860 N N . TYR A 1 105 ? 8.002 -6.315 -13.463 1.00 95.69 105 TYR A N 1
ATOM 861 C CA . TYR A 1 105 ? 8.018 -6.736 -14.867 1.00 95.69 105 TYR A CA 1
ATOM 862 C C . TYR A 1 105 ? 9.087 -7.792 -15.158 1.00 95.69 105 TYR A C 1
ATOM 864 O O . TYR A 1 105 ? 8.825 -8.727 -15.912 1.00 95.69 105 TYR A O 1
ATOM 872 N N . LYS A 1 106 ? 10.272 -7.704 -14.537 1.00 95.56 106 LYS A N 1
ATOM 873 C CA . LYS A 1 106 ? 11.328 -8.721 -14.685 1.00 95.56 106 LYS A CA 1
ATOM 874 C C . LYS A 1 106 ? 10.850 -10.117 -14.269 1.00 95.56 106 LYS A C 1
ATOM 876 O O . LYS A 1 106 ? 11.268 -11.102 -14.870 1.00 95.56 106 LYS A O 1
ATOM 881 N N . ASN A 1 107 ? 9.959 -10.194 -13.281 1.00 95.62 107 ASN A N 1
ATOM 882 C CA . ASN A 1 107 ? 9.368 -11.443 -12.799 1.00 95.62 107 ASN A CA 1
ATOM 883 C C . ASN A 1 107 ? 8.045 -11.816 -13.497 1.00 95.62 107 ASN A C 1
ATOM 885 O O . ASN A 1 107 ? 7.397 -12.776 -13.095 1.00 95.62 107 ASN A O 1
ATOM 889 N N . ASN A 1 108 ? 7.644 -11.108 -14.562 1.00 95.31 108 ASN A N 1
ATOM 890 C CA . ASN A 1 108 ? 6.394 -11.340 -15.302 1.00 95.31 108 ASN A CA 1
ATOM 891 C C . ASN A 1 108 ? 5.117 -11.262 -14.440 1.00 95.31 108 ASN A C 1
ATOM 893 O O . ASN A 1 108 ? 4.099 -11.878 -14.772 1.00 95.31 108 ASN A O 1
ATOM 897 N N . PHE A 1 109 ? 5.134 -10.512 -13.336 1.00 96.75 109 PHE A N 1
ATOM 898 C CA . PHE A 1 109 ? 3.965 -10.396 -12.460 1.00 96.75 109 PHE A CA 1
ATOM 899 C C . PHE A 1 109 ? 2.796 -9.658 -13.109 1.00 96.75 109 PHE A C 1
ATOM 901 O O . PHE A 1 109 ? 1.650 -9.880 -12.732 1.00 96.75 109 PHE A O 1
ATOM 908 N N . ASP A 1 110 ? 3.046 -8.886 -14.165 1.00 95.88 110 ASP A N 1
ATOM 909 C CA . ASP A 1 110 ? 2.021 -8.227 -14.979 1.00 95.88 110 ASP A CA 1
ATOM 910 C C . ASP A 1 110 ? 1.128 -9.195 -15.777 1.00 95.88 110 ASP A C 1
ATOM 912 O O . ASP A 1 110 ? 0.152 -8.757 -16.395 1.00 95.88 110 ASP A O 1
ATOM 916 N N . LYS A 1 111 ? 1.478 -10.489 -15.801 1.00 95.62 111 LYS A N 1
ATOM 917 C CA . LYS A 1 111 ? 0.655 -11.572 -16.360 1.00 95.62 111 LYS A CA 1
ATOM 918 C C . LYS A 1 111 ? -0.311 -12.170 -15.336 1.00 95.62 111 LYS A C 1
ATOM 920 O O . LYS A 1 111 ? -1.304 -12.766 -15.734 1.00 95.62 111 LYS A O 1
ATOM 925 N N . LYS A 1 112 ? -0.010 -12.029 -14.041 1.00 96.12 112 LYS A N 1
ATOM 926 C CA . LYS A 1 112 ? -0.791 -12.594 -12.930 1.00 96.12 112 LYS A CA 1
ATOM 927 C C . LYS A 1 112 ? -1.644 -11.539 -12.234 1.00 96.12 112 LYS A C 1
ATOM 929 O O . LYS A 1 112 ? -2.803 -11.787 -11.924 1.00 96.12 112 LYS A O 1
ATOM 934 N N . TYR A 1 113 ? -1.085 -10.354 -12.024 1.00 97.62 113 TYR A N 1
ATOM 935 C CA . TYR A 1 113 ? -1.753 -9.263 -11.333 1.00 97.62 113 TYR A CA 1
ATOM 936 C C . TYR A 1 113 ? -2.168 -8.182 -12.326 1.00 97.62 113 TYR A C 1
ATOM 938 O O . TYR A 1 113 ? -1.375 -7.714 -13.144 1.00 97.62 113 TYR A O 1
ATOM 946 N N . ASN A 1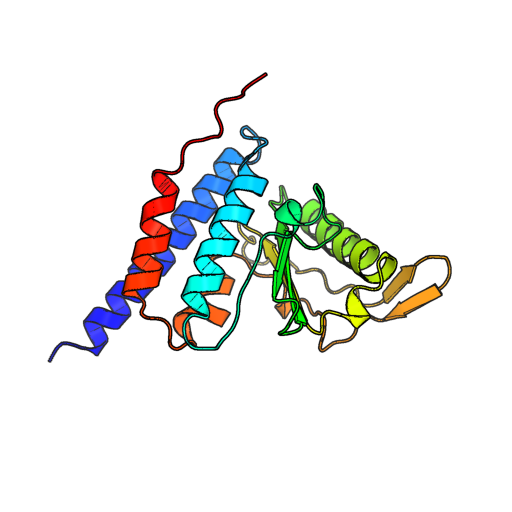 114 ? -3.428 -7.769 -12.235 1.00 96.69 114 ASN A N 1
ATOM 947 C CA . ASN A 1 114 ? -3.997 -6.687 -13.029 1.00 96.69 114 ASN A CA 1
ATOM 948 C C . ASN A 1 114 ? -3.855 -5.322 -12.340 1.00 96.69 114 ASN A C 1
ATOM 950 O O . ASN A 1 114 ? -4.121 -4.302 -12.979 1.00 96.69 114 ASN A O 1
ATOM 954 N N . LYS A 1 115 ? -3.441 -5.304 -11.063 1.00 97.38 115 LYS A N 1
ATOM 955 C CA . LYS A 1 115 ? -3.299 -4.097 -10.252 1.00 97.38 115 LYS A CA 1
ATOM 956 C C . LYS A 1 115 ? -2.135 -4.206 -9.268 1.00 97.38 115 LYS A C 1
ATOM 958 O O . LYS A 1 115 ? -2.023 -5.188 -8.536 1.00 97.38 115 LYS A O 1
ATOM 963 N N . LEU A 1 116 ? -1.305 -3.165 -9.230 1.00 97.75 116 LEU A N 1
ATOM 964 C CA . LEU A 1 116 ? -0.270 -2.959 -8.218 1.00 97.75 116 LEU A CA 1
ATOM 965 C C . LEU A 1 116 ? -0.536 -1.647 -7.480 1.00 97.75 116 LEU A C 1
ATOM 967 O O . LEU A 1 116 ? -0.721 -0.603 -8.109 1.00 97.75 116 LEU A O 1
ATOM 971 N N . TYR A 1 117 ? -0.510 -1.694 -6.155 1.00 97.56 117 TYR A N 1
ATOM 972 C CA . TYR A 1 117 ? -0.466 -0.531 -5.276 1.00 97.56 117 TYR A CA 1
ATOM 973 C C . TYR A 1 117 ? 0.900 -0.442 -4.599 1.00 97.56 117 TYR A C 1
ATOM 975 O O . TYR A 1 117 ? 1.503 -1.458 -4.268 1.00 97.56 117 TYR A O 1
ATOM 983 N N . ILE A 1 118 ? 1.387 0.779 -4.382 1.00 97.38 118 ILE A N 1
ATOM 984 C CA . ILE A 1 118 ? 2.592 1.030 -3.588 1.00 97.38 118 ILE A CA 1
ATOM 985 C C . ILE A 1 118 ? 2.178 1.876 -2.389 1.00 97.38 118 ILE A C 1
ATOM 987 O O . ILE A 1 118 ? 1.775 3.030 -2.554 1.00 97.38 118 ILE A O 1
ATOM 991 N N . VAL A 1 119 ? 2.260 1.288 -1.198 1.00 97.31 119 VAL A N 1
ATOM 992 C CA . VAL A 1 119 ? 1.890 1.921 0.067 1.00 97.31 119 VAL A CA 1
ATOM 993 C C . VAL A 1 119 ? 3.135 2.502 0.723 1.00 97.31 119 VAL A C 1
ATOM 995 O O . VAL A 1 119 ? 4.051 1.768 1.088 1.00 97.31 119 VAL A O 1
ATOM 998 N N . ILE A 1 120 ? 3.165 3.822 0.884 1.00 96.44 120 ILE A N 1
ATOM 999 C CA . ILE A 1 120 ? 4.208 4.548 1.605 1.00 96.44 120 ILE A CA 1
ATOM 1000 C C . ILE A 1 120 ? 3.783 4.621 3.068 1.00 96.44 120 ILE A C 1
ATOM 1002 O O . ILE A 1 120 ? 3.099 5.551 3.488 1.00 96.44 120 ILE A O 1
ATOM 1006 N N . ALA A 1 121 ? 4.151 3.602 3.841 1.00 94.75 121 ALA A N 1
ATOM 1007 C CA . ALA A 1 121 ? 3.674 3.417 5.212 1.00 94.75 121 ALA A 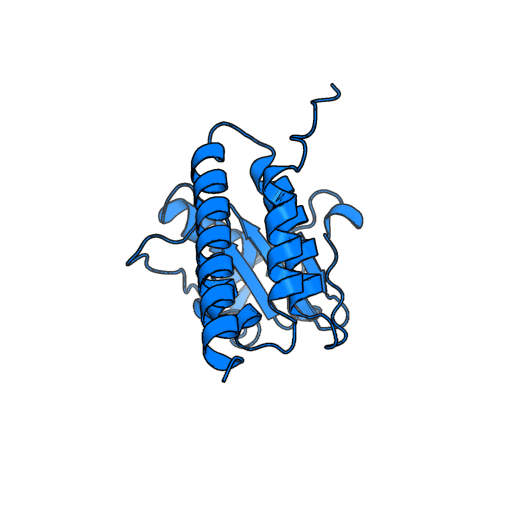CA 1
ATOM 1008 C C . ALA A 1 121 ? 4.129 4.533 6.169 1.00 94.75 121 ALA A C 1
ATOM 1010 O O . ALA A 1 121 ? 3.504 4.761 7.197 1.00 94.75 121 ALA A O 1
ATOM 1011 N N . SER A 1 122 ? 5.196 5.249 5.809 1.00 93.31 122 SER A N 1
ATOM 1012 C CA . SER A 1 122 ? 5.722 6.399 6.548 1.00 93.31 122 SER A CA 1
ATOM 1013 C C . SER A 1 122 ? 5.153 7.751 6.094 1.00 93.31 122 SER A C 1
ATOM 1015 O O . SER A 1 122 ? 5.575 8.792 6.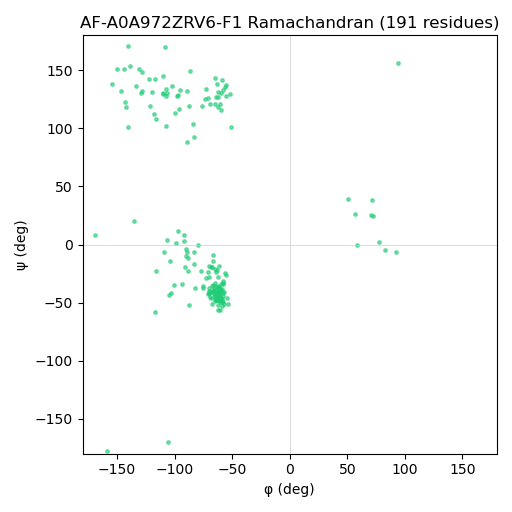585 1.00 93.31 122 SER A O 1
ATOM 1017 N N . GLY A 1 123 ? 4.210 7.752 5.148 1.00 94.00 123 GLY A N 1
ATOM 1018 C CA . GLY A 1 123 ? 3.554 8.961 4.658 1.00 94.00 123 GLY A CA 1
ATOM 1019 C C . GLY A 1 123 ? 4.184 9.583 3.419 1.00 94.00 123 GLY A C 1
ATOM 1020 O O . GLY A 1 123 ? 5.368 9.408 3.122 1.00 94.00 123 GLY A O 1
ATOM 1021 N N . ILE A 1 124 ? 3.364 10.342 2.692 1.00 92.50 124 ILE A N 1
ATOM 1022 C CA . ILE A 1 124 ? 3.784 11.145 1.541 1.00 92.50 124 ILE A CA 1
ATOM 1023 C C . ILE A 1 124 ? 3.752 12.618 1.951 1.00 92.50 124 ILE A C 1
ATOM 1025 O O . ILE A 1 124 ? 2.748 13.120 2.451 1.00 92.50 124 ILE A O 1
ATOM 1029 N N . LYS A 1 125 ? 4.854 13.340 1.728 1.00 87.94 125 LYS A N 1
ATOM 1030 C CA . LYS A 1 125 ? 4.926 14.766 2.068 1.00 87.94 125 LYS A CA 1
ATOM 1031 C C . LYS A 1 125 ? 3.951 15.583 1.217 1.00 87.94 125 LYS A C 1
ATOM 1033 O O . LYS A 1 125 ? 3.770 15.327 0.026 1.00 87.94 125 LYS A O 1
ATOM 1038 N N . ALA A 1 126 ? 3.353 16.610 1.812 1.00 85.06 126 ALA A N 1
ATOM 1039 C CA . ALA A 1 126 ? 2.498 17.535 1.077 1.00 85.06 126 ALA A CA 1
ATOM 1040 C C . ALA A 1 126 ? 3.276 18.189 -0.082 1.00 85.06 126 ALA A C 1
ATOM 1042 O O . ALA A 1 126 ? 4.407 18.641 0.092 1.00 85.06 126 ALA A O 1
ATOM 1043 N N . GLY A 1 127 ? 2.674 18.220 -1.274 1.00 83.94 127 GLY A N 1
ATOM 1044 C CA . GLY A 1 127 ? 3.306 18.758 -2.485 1.00 83.94 127 GLY A CA 1
ATOM 1045 C C . GLY A 1 127 ? 4.335 17.834 -3.154 1.00 83.94 127 GLY A C 1
ATOM 1046 O O . GLY A 1 127 ? 4.909 18.214 -4.177 1.00 83.94 127 GLY A O 1
ATOM 1047 N N . GLU A 1 128 ? 4.552 16.624 -2.628 1.00 86.62 128 GLU A N 1
ATOM 1048 C CA . GLU A 1 128 ? 5.462 15.634 -3.207 1.00 86.62 128 GLU A CA 1
ATOM 1049 C C . GLU A 1 128 ? 5.041 15.246 -4.633 1.00 86.62 128 GLU A C 1
ATOM 1051 O O . GLU A 1 128 ? 3.889 14.889 -4.904 1.00 86.62 128 GLU A O 1
ATOM 1056 N N . LYS A 1 129 ? 5.994 15.279 -5.572 1.00 89.38 129 LYS A N 1
ATOM 1057 C CA . LYS A 1 129 ? 5.735 14.888 -6.961 1.00 89.38 129 LYS A CA 1
ATOM 1058 C C . LYS A 1 129 ? 5.862 13.381 -7.100 1.00 89.38 129 LYS A C 1
ATOM 1060 O O . LYS A 1 129 ? 6.959 12.837 -7.209 1.00 89.38 129 LYS A O 1
ATOM 1065 N N . LEU A 1 130 ? 4.716 12.713 -7.182 1.00 91.69 130 LEU A N 1
ATOM 1066 C CA . LEU A 1 130 ? 4.683 11.265 -7.317 1.00 91.69 130 LEU A CA 1
ATOM 1067 C C .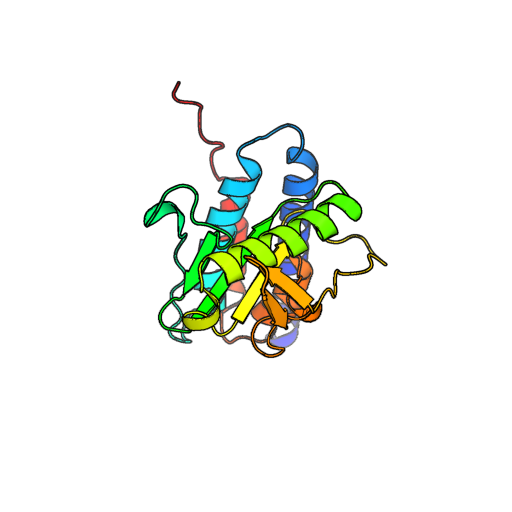 LEU A 1 130 ? 5.332 10.779 -8.631 1.00 91.69 130 LEU A C 1
ATOM 1069 O O . LEU A 1 130 ? 5.093 11.349 -9.707 1.00 91.69 130 LEU A O 1
ATOM 1073 N N . PRO A 1 131 ? 6.128 9.696 -8.571 1.00 90.06 131 PRO A N 1
ATOM 1074 C CA . PRO A 1 131 ? 6.707 9.070 -9.750 1.00 90.06 131 PRO A CA 1
ATOM 1075 C C . PRO A 1 131 ? 5.645 8.669 -10.777 1.00 90.06 131 PRO A C 1
ATOM 1077 O O . PRO A 1 131 ? 4.598 8.115 -10.450 1.00 90.06 131 PRO A O 1
ATOM 1080 N N . HIS A 1 132 ? 5.946 8.929 -12.047 1.00 86.81 132 HIS A N 1
ATOM 1081 C CA . HIS A 1 132 ? 5.051 8.665 -13.176 1.00 86.81 132 HIS A CA 1
ATOM 1082 C C . HIS A 1 132 ? 5.783 8.011 -14.357 1.00 86.81 132 HIS A C 1
ATOM 1084 O O . HIS A 1 132 ? 5.318 8.097 -15.492 1.00 86.81 132 HIS A O 1
ATOM 1090 N N . LYS A 1 133 ? 6.947 7.385 -14.119 1.00 83.62 133 LYS A N 1
ATOM 1091 C CA . LYS A 1 133 ? 7.722 6.709 -15.170 1.00 83.62 133 LYS A CA 1
ATOM 1092 C C . LYS A 1 133 ? 6.870 5.592 -15.778 1.00 83.62 133 LYS A C 1
ATOM 1094 O O . LYS A 1 133 ? 6.425 4.692 -15.074 1.00 83.62 133 LYS A O 1
ATOM 1099 N N . LYS A 1 134 ? 6.633 5.677 -17.090 1.00 86.94 134 LYS A N 1
ATOM 1100 C CA . LYS A 1 134 ? 5.778 4.734 -17.831 1.00 86.94 134 LYS A CA 1
ATOM 1101 C C . LYS A 1 134 ? 6.554 3.726 -18.663 1.00 86.94 134 LYS A C 1
ATOM 1103 O O . LYS A 1 134 ? 5.946 2.782 -19.139 1.00 86.94 134 LYS A O 1
ATOM 1108 N N . ILE A 1 135 ? 7.847 3.938 -18.893 1.00 90.88 135 ILE A N 1
ATOM 1109 C CA . ILE A 1 135 ? 8.648 3.094 -19.783 1.00 90.88 135 ILE A CA 1
ATOM 1110 C C . ILE A 1 135 ? 9.907 2.652 -19.049 1.00 90.88 135 ILE A C 1
ATOM 1112 O O . ILE A 1 135 ? 10.601 3.475 -18.447 1.00 90.88 135 ILE A O 1
ATOM 1116 N N . PHE A 1 136 ? 10.194 1.358 -19.119 1.00 88.94 136 PHE A N 1
ATOM 1117 C CA . PHE A 1 136 ? 11.340 0.708 -18.498 1.00 88.94 136 PHE A CA 1
ATOM 1118 C C . PHE A 1 136 ? 12.094 -0.126 -19.530 1.00 88.94 136 PHE A C 1
ATOM 1120 O O . PHE A 1 136 ? 11.484 -0.663 -20.449 1.00 88.94 136 PHE A O 1
ATOM 1127 N N . ASN A 1 137 ? 13.412 -0.242 -19.374 1.00 89.44 137 ASN A N 1
ATOM 1128 C CA . ASN A 1 137 ? 14.213 -1.185 -20.149 1.00 89.44 137 ASN A CA 1
ATOM 1129 C C . ASN A 1 137 ? 14.457 -2.415 -19.279 1.00 89.44 137 ASN A C 1
ATOM 1131 O O . ASN A 1 137 ? 15.152 -2.313 -18.271 1.00 89.44 137 ASN A O 1
ATOM 1135 N N . ILE A 1 138 ? 13.897 -3.558 -19.660 1.00 88.50 138 ILE A N 1
ATOM 1136 C CA . ILE A 1 138 ? 14.052 -4.828 -18.946 1.00 88.50 138 ILE A CA 1
ATOM 1137 C C . ILE A 1 138 ? 14.663 -5.829 -19.919 1.00 88.50 138 ILE A C 1
ATOM 1139 O O . ILE A 1 138 ? 14.091 -6.096 -20.973 1.00 88.50 138 ILE A O 1
ATOM 1143 N N . ASN A 1 139 ? 15.849 -6.346 -19.588 1.00 88.00 139 ASN A N 1
ATOM 1144 C CA . ASN A 1 139 ? 16.603 -7.290 -20.424 1.00 88.00 139 ASN A CA 1
ATOM 1145 C C . ASN A 1 139 ? 16.777 -6.816 -21.885 1.00 88.00 139 ASN A C 1
ATOM 1147 O O . ASN A 1 139 ? 16.647 -7.599 -22.816 1.00 88.00 139 ASN A O 1
ATOM 1151 N N . GLY A 1 140 ? 17.017 -5.516 -22.097 1.00 88.81 140 GLY A N 1
ATOM 1152 C CA . GLY A 1 140 ? 17.171 -4.927 -23.436 1.00 88.81 140 GLY A CA 1
ATOM 1153 C C . GLY A 1 140 ? 15.860 -4.584 -24.159 1.00 88.81 140 GLY A C 1
ATOM 1154 O O . GLY A 1 140 ? 15.900 -3.940 -25.204 1.00 88.81 140 GLY A O 1
ATOM 1155 N N . HIS A 1 141 ? 14.699 -4.926 -23.593 1.00 91.06 141 HIS A N 1
ATOM 1156 C CA . HIS A 1 141 ? 13.392 -4.624 -24.177 1.00 91.06 141 HIS A CA 1
ATOM 1157 C C . HIS A 1 141 ? 12.724 -3.430 -23.491 1.00 91.06 141 HIS A C 1
ATOM 1159 O O . HIS A 1 141 ? 12.691 -3.335 -22.262 1.00 91.06 141 HIS A O 1
ATOM 1165 N N . LYS A 1 142 ? 12.140 -2.532 -24.293 1.00 94.38 142 LYS A N 1
ATOM 1166 C CA . LYS A 1 142 ? 11.294 -1.442 -23.795 1.00 94.38 142 LYS A CA 1
ATOM 1167 C C . LYS A 1 142 ? 9.929 -1.993 -23.397 1.00 94.38 142 LYS A C 1
ATOM 1169 O O . LYS A 1 142 ? 9.193 -2.498 -24.238 1.00 94.38 142 LYS A O 1
ATOM 1174 N N . ILE A 1 143 ? 9.584 -1.840 -22.127 1.00 94.00 143 ILE A N 1
ATOM 1175 C CA . ILE A 1 143 ? 8.288 -2.199 -21.560 1.00 94.00 143 ILE A CA 1
ATOM 1176 C C . ILE A 1 143 ? 7.542 -0.922 -21.194 1.00 94.00 143 ILE A C 1
ATOM 1178 O O . ILE A 1 143 ? 8.078 -0.066 -20.489 1.00 94.00 143 ILE A O 1
ATOM 1182 N N . THR A 1 144 ? 6.291 -0.821 -21.639 1.00 95.19 144 THR A N 1
ATOM 1183 C CA . THR A 1 144 ? 5.368 0.244 -21.237 1.00 95.19 144 THR A CA 1
ATOM 1184 C C . THR A 1 144 ? 4.468 -0.254 -20.112 1.00 95.19 144 THR A C 1
ATOM 1186 O O . THR A 1 144 ? 3.824 -1.293 -20.242 1.00 95.19 144 THR A O 1
ATOM 1189 N N . VAL A 1 145 ? 4.388 0.504 -19.019 1.00 95.06 145 VAL A N 1
ATOM 1190 C CA . VAL A 1 145 ? 3.513 0.197 -17.889 1.00 95.06 145 VAL A CA 1
ATOM 1191 C C . VAL A 1 145 ? 2.057 0.291 -18.325 1.00 95.06 145 VAL A C 1
ATOM 1193 O O . VAL A 1 145 ? 1.599 1.355 -18.751 1.00 95.06 145 VAL A O 1
ATOM 1196 N N . LYS A 1 146 ? 1.319 -0.815 -18.190 1.00 94.44 146 LYS A N 1
ATOM 1197 C CA . LYS A 1 146 ? -0.112 -0.860 -18.507 1.00 94.44 146 LYS A CA 1
ATOM 1198 C C . LYS A 1 146 ? -0.885 0.085 -17.558 1.00 94.44 146 LYS A C 1
ATOM 1200 O O . LYS A 1 146 ? -0.738 -0.046 -16.342 1.00 94.44 146 LYS A O 1
ATOM 1205 N N . PRO A 1 147 ? -1.718 1.023 -18.057 1.00 92.56 147 PRO A N 1
ATOM 1206 C CA . PRO A 1 147 ? -2.423 1.988 -17.200 1.00 92.56 147 PRO A CA 1
ATOM 1207 C C . PRO A 1 147 ? -3.403 1.369 -16.193 1.00 92.56 147 PRO A C 1
ATOM 1209 O O . PRO A 1 147 ? -3.650 1.948 -15.137 1.00 92.56 147 PRO A O 1
ATOM 1212 N N . ASN A 1 148 ? -3.970 0.201 -16.504 1.00 93.31 148 ASN A N 1
ATOM 1213 C CA . ASN A 1 148 ? -4.796 -0.553 -15.561 1.00 93.31 148 ASN A CA 1
ATOM 1214 C C . ASN A 1 148 ? -3.956 -1.106 -14.398 1.00 93.31 148 ASN A C 1
ATOM 1216 O O . ASN A 1 148 ? -4.384 -0.968 -13.250 1.00 93.31 148 ASN A O 1
ATOM 1220 N N . LEU A 1 149 ? -2.747 -1.609 -14.687 1.00 95.94 149 LEU A N 1
ATOM 1221 C CA . LEU A 1 149 ? -1.807 -2.134 -13.696 1.00 95.94 149 LEU A CA 1
ATOM 1222 C C . LEU A 1 149 ? -1.364 -1.064 -12.704 1.00 95.94 149 LEU A C 1
ATOM 1224 O O . LEU A 1 149 ? -1.500 -1.256 -11.498 1.00 95.94 149 LEU A O 1
ATOM 1228 N N . PHE A 1 150 ? -0.812 0.044 -13.198 1.00 96.62 150 PHE A N 1
ATOM 1229 C CA . PHE A 1 150 ? -0.199 1.036 -12.325 1.00 96.62 150 PHE A CA 1
ATOM 1230 C C . PHE A 1 150 ? -0.200 2.441 -12.928 1.00 96.62 150 PHE A C 1
ATOM 1232 O O . PHE A 1 150 ? 0.129 2.661 -14.093 1.00 96.62 150 PHE A O 1
ATOM 1239 N N . THR A 1 151 ? -0.512 3.416 -12.079 1.00 95.06 151 THR A N 1
ATOM 1240 C CA . THR A 1 151 ? -0.343 4.853 -12.321 1.00 95.06 151 THR A CA 1
ATOM 1241 C C . THR A 1 151 ? 0.139 5.519 -11.034 1.00 95.06 151 THR A C 1
ATOM 1243 O O . THR A 1 151 ? 0.073 4.915 -9.967 1.00 95.06 151 THR A O 1
ATOM 1246 N N . SER A 1 152 ? 0.531 6.795 -11.079 1.00 93.56 152 SER A N 1
ATOM 1247 C CA . SER A 1 152 ? 0.854 7.550 -9.857 1.00 93.56 152 SER A CA 1
ATOM 1248 C C . SER A 1 152 ? -0.296 7.571 -8.838 1.00 93.56 152 SER A C 1
ATOM 1250 O O . SER A 1 152 ? -0.049 7.666 -7.643 1.00 93.56 152 SER A O 1
ATOM 1252 N N . LYS A 1 153 ? -1.555 7.390 -9.274 1.00 93.31 153 LYS A N 1
ATOM 1253 C CA . LYS A 1 153 ? -2.719 7.253 -8.379 1.00 93.31 153 LYS A CA 1
ATOM 1254 C C . LYS A 1 153 ? -2.696 5.968 -7.543 1.00 93.31 153 LYS A C 1
ATOM 1256 O O . LYS A 1 153 ? -3.488 5.860 -6.612 1.00 93.31 153 LYS A O 1
ATOM 1261 N N . ASN A 1 154 ? -1.851 4.999 -7.879 1.00 95.44 154 ASN A N 1
ATOM 1262 C CA . ASN A 1 154 ? -1.668 3.762 -7.124 1.00 95.44 154 ASN A CA 1
ATOM 1263 C C . ASN A 1 154 ? -0.573 3.866 -6.058 1.00 95.44 154 ASN A C 1
ATOM 1265 O O . ASN A 1 154 ? -0.398 2.928 -5.287 1.00 95.44 154 ASN A O 1
ATOM 1269 N N . ILE A 1 155 ? 0.119 5.005 -5.992 1.00 96.00 155 ILE A N 1
ATOM 1270 C CA . ILE A 1 155 ? 1.001 5.352 -4.882 1.00 96.00 155 ILE A CA 1
ATOM 1271 C C . ILE A 1 155 ? 0.138 6.046 -3.832 1.00 96.00 155 ILE A C 1
ATOM 1273 O O . ILE A 1 155 ? -0.516 7.053 -4.125 1.00 96.00 155 ILE A O 1
ATOM 1277 N N . ILE A 1 156 ? 0.067 5.460 -2.644 1.00 95.62 156 ILE A N 1
ATOM 1278 C CA . ILE A 1 156 ? -0.790 5.909 -1.545 1.00 95.62 156 ILE A CA 1
ATOM 1279 C C . ILE A 1 156 ? -0.031 5.820 -0.231 1.00 95.62 156 ILE A C 1
ATOM 1281 O O . ILE A 1 156 ? 0.867 5.002 -0.098 1.00 95.62 156 ILE A O 1
ATOM 1285 N N . ASP A 1 157 ? -0.395 6.637 0.738 1.00 95.69 157 ASP A N 1
ATOM 1286 C CA . ASP A 1 157 ? -0.042 6.443 2.141 1.00 95.69 157 ASP A CA 1
ATOM 1287 C C . ASP A 1 157 ? -1.270 5.949 2.925 1.00 95.69 157 ASP A C 1
ATOM 1289 O O . ASP A 1 157 ? -2.282 5.567 2.322 1.00 95.69 157 ASP A O 1
ATOM 1293 N N . LEU A 1 158 ? -1.196 5.919 4.259 1.00 94.62 158 LEU A N 1
ATOM 1294 C CA . LEU A 1 158 ? -2.297 5.414 5.084 1.00 94.62 158 LEU A CA 1
ATOM 1295 C C . LEU A 1 158 ? -3.539 6.316 5.008 1.00 94.62 158 LEU A C 1
ATOM 1297 O O . LEU A 1 158 ? -4.662 5.813 4.954 1.00 94.62 158 LEU A O 1
ATOM 1301 N N . SER A 1 159 ? -3.354 7.632 4.894 1.00 91.94 159 SER A N 1
ATOM 1302 C CA . SER A 1 159 ? -4.452 8.577 4.655 1.00 91.94 159 SER A CA 1
ATOM 1303 C C . SER A 1 159 ? -5.094 8.355 3.281 1.00 91.94 159 SER A C 1
ATOM 1305 O O . SER A 1 159 ? -6.318 8.308 3.142 1.00 91.94 159 SER A O 1
ATOM 1307 N N . GLY A 1 160 ? -4.278 8.138 2.248 1.00 92.69 160 GLY A N 1
ATOM 1308 C CA . GLY A 1 160 ? -4.742 7.784 0.911 1.00 92.69 160 GLY A CA 1
ATOM 1309 C C . GLY A 1 160 ? -5.508 6.459 0.874 1.00 92.69 160 GLY A C 1
ATOM 1310 O O . GLY A 1 160 ? -6.488 6.353 0.132 1.00 92.69 160 GLY A O 1
ATOM 1311 N N . LEU A 1 161 ? -5.101 5.471 1.679 1.00 93.00 161 LEU A N 1
ATOM 1312 C CA . LEU A 1 161 ? -5.809 4.200 1.846 1.00 93.00 161 LEU A CA 1
ATOM 1313 C C . LEU A 1 161 ? -7.194 4.410 2.474 1.00 93.00 161 LEU A C 1
ATOM 1315 O O . LEU A 1 161 ? -8.172 3.846 1.979 1.00 93.00 161 LEU A O 1
ATOM 1319 N N . ALA A 1 162 ? -7.303 5.269 3.493 1.00 91.06 162 ALA A N 1
ATOM 1320 C CA . ALA A 1 162 ? -8.583 5.607 4.118 1.00 91.06 162 ALA A CA 1
ATOM 1321 C C . ALA A 1 162 ? -9.592 6.154 3.098 1.00 91.06 162 ALA A C 1
ATOM 1323 O O . ALA A 1 162 ? -10.700 5.639 2.945 1.00 91.06 162 ALA A O 1
ATOM 1324 N N . GLN A 1 163 ? -9.158 7.149 2.326 1.00 90.06 163 GLN A N 1
ATOM 1325 C CA . GLN A 1 163 ? -10.005 7.864 1.372 1.00 90.06 163 GLN A CA 1
ATOM 1326 C C . GLN A 1 163 ? -10.353 7.044 0.120 1.00 90.06 163 GLN A C 1
ATOM 1328 O O . GLN A 1 163 ? -11.388 7.263 -0.518 1.00 90.06 163 GLN A O 1
ATOM 1333 N N . LYS A 1 164 ? -9.478 6.120 -0.292 1.00 87.19 164 LYS A N 1
ATOM 1334 C CA . LYS A 1 164 ? -9.683 5.317 -1.509 1.00 87.19 164 LYS A CA 1
ATOM 1335 C C . LYS A 1 164 ? -10.362 3.989 -1.255 1.00 87.19 164 LYS A C 1
ATOM 1337 O O . LYS A 1 164 ? -11.111 3.559 -2.124 1.00 87.19 164 LYS A O 1
ATOM 1342 N N . GLU A 1 165 ? -10.094 3.374 -0.114 1.00 88.94 165 GLU A N 1
ATOM 1343 C CA . GLU A 1 165 ? -10.544 2.020 0.171 1.00 88.94 165 GLU A CA 1
ATOM 1344 C C . GLU A 1 165 ? -11.501 2.016 1.367 1.00 88.94 165 GLU A C 1
ATOM 1346 O O . GLU A 1 165 ? -12.661 1.660 1.198 1.00 88.94 165 GLU A O 1
ATOM 1351 N N . ILE A 1 166 ? -11.084 2.493 2.546 1.00 88.44 166 ILE A N 1
ATOM 1352 C CA . ILE A 1 166 ? -11.873 2.342 3.787 1.00 88.44 166 ILE A CA 1
ATOM 1353 C C . ILE A 1 166 ? -13.249 3.010 3.680 1.00 88.44 166 ILE A C 1
ATOM 1355 O O . ILE A 1 166 ? -14.273 2.355 3.846 1.00 88.44 166 ILE A O 1
ATOM 1359 N N . PHE A 1 167 ? -13.297 4.306 3.366 1.00 88.94 167 PHE A N 1
ATOM 1360 C CA . PHE A 1 167 ? -14.545 5.081 3.413 1.00 88.94 167 PHE A CA 1
ATOM 1361 C C . PHE A 1 167 ? -15.459 4.888 2.203 1.00 88.94 167 PHE A C 1
ATOM 1363 O O . PHE A 1 167 ? -16.528 5.492 2.137 1.00 88.94 167 PHE A O 1
ATOM 1370 N N . LYS A 1 168 ? -15.046 4.056 1.243 1.00 87.19 168 LYS A N 1
ATOM 1371 C CA . LYS A 1 168 ? -15.817 3.742 0.033 1.00 87.19 168 LYS A CA 1
ATOM 1372 C C . LYS A 1 168 ? -16.375 2.325 0.024 1.00 87.19 168 LYS A C 1
ATOM 1374 O O . LYS A 1 168 ? -17.110 1.981 -0.898 1.00 87.19 168 LYS A O 1
ATOM 1379 N N . ARG A 1 169 ? -16.004 1.506 1.007 1.00 85.75 169 ARG A N 1
ATOM 1380 C CA . ARG A 1 169 ? -16.322 0.079 1.054 1.00 85.75 169 ARG A CA 1
ATOM 1381 C C . ARG A 1 169 ? -17.367 -0.235 2.108 1.00 85.75 169 ARG A C 1
ATOM 1383 O O . ARG A 1 169 ? -17.752 0.606 2.915 1.00 85.75 169 ARG A O 1
ATOM 1390 N N . THR A 1 170 ? -17.842 -1.472 2.063 1.00 79.44 170 THR A N 1
ATOM 1391 C CA . THR A 1 170 ? -18.927 -1.978 2.912 1.00 79.44 170 THR A CA 1
ATOM 1392 C C . THR A 1 170 ? -18.460 -2.434 4.291 1.00 79.44 170 THR A C 1
ATOM 1394 O O . THR A 1 170 ? -19.294 -2.797 5.123 1.00 79.44 170 THR A O 1
ATOM 1397 N N . ALA A 1 171 ? -17.147 -2.463 4.539 1.00 79.88 171 ALA A N 1
ATOM 1398 C CA . ALA A 1 171 ? -16.603 -2.843 5.833 1.00 79.88 171 ALA A CA 1
ATOM 1399 C C . ALA A 1 171 ? -17.122 -1.923 6.945 1.00 79.88 171 ALA A C 1
ATOM 1401 O O . ALA A 1 171 ? -17.251 -0.709 6.784 1.00 79.88 171 ALA A O 1
ATOM 1402 N N . LYS A 1 172 ? -17.401 -2.515 8.109 1.00 85.25 172 LYS A N 1
ATOM 1403 C CA . LYS A 1 172 ? -17.850 -1.765 9.283 1.00 85.25 172 LYS A CA 1
ATOM 1404 C C . LYS A 1 172 ? -16.674 -0.997 9.877 1.00 85.25 172 LYS A C 1
ATOM 1406 O O . LYS A 1 172 ? -15.663 -1.605 10.234 1.00 85.25 172 LYS A O 1
ATOM 1411 N N . PHE A 1 173 ? -16.820 0.317 10.030 1.00 88.50 173 PHE A N 1
ATOM 1412 C CA . PHE A 1 173 ? -15.774 1.182 10.585 1.00 88.50 173 PHE A CA 1
ATOM 1413 C C . PHE A 1 173 ? -15.345 0.754 11.992 1.00 88.50 173 PHE A C 1
ATOM 1415 O O . PHE A 1 173 ? -14.167 0.847 12.319 1.00 88.50 173 PHE A O 1
ATOM 1422 N N . GLU A 1 174 ? -16.247 0.189 12.795 1.00 87.44 174 GLU A N 1
ATOM 1423 C CA . GLU A 1 174 ? -15.907 -0.369 14.105 1.00 87.44 174 GLU A CA 1
ATOM 1424 C C . GLU A 1 174 ? -14.878 -1.503 14.008 1.00 87.44 174 GLU A C 1
ATOM 1426 O O . GLU A 1 174 ? -13.947 -1.567 14.811 1.00 87.44 174 GLU A O 1
ATOM 1431 N N . ASN A 1 175 ? -14.997 -2.383 13.011 1.00 89.31 175 ASN A N 1
ATOM 1432 C CA . ASN A 1 175 ? -14.043 -3.473 12.844 1.00 89.31 175 ASN A CA 1
ATOM 1433 C C . ASN A 1 175 ? -12.676 -2.955 12.395 1.00 89.31 175 ASN A C 1
ATOM 1435 O O . ASN A 1 175 ? -11.652 -3.416 12.897 1.00 89.31 175 ASN A O 1
ATOM 1439 N N . ILE A 1 176 ? -12.664 -1.970 11.494 1.00 89.19 176 ILE A N 1
ATOM 1440 C CA . ILE A 1 176 ? -11.437 -1.289 11.073 1.00 89.19 176 ILE A CA 1
ATOM 1441 C C . ILE A 1 176 ? -10.756 -0.656 12.286 1.00 89.19 176 ILE A C 1
ATOM 1443 O O . ILE A 1 176 ? -9.580 -0.912 12.531 1.00 89.19 176 ILE A O 1
ATOM 1447 N N . ASN A 1 177 ? -11.505 0.083 13.106 1.00 86.69 177 ASN A N 1
ATOM 1448 C CA . ASN A 1 177 ? -10.997 0.695 14.334 1.00 86.69 177 ASN A CA 1
ATOM 1449 C C . ASN A 1 177 ? -10.393 -0.356 15.289 1.00 86.69 177 ASN A C 1
ATOM 1451 O O . ASN A 1 177 ? -9.314 -0.149 15.843 1.00 86.69 177 ASN A O 1
ATOM 1455 N N . ASN A 1 178 ? -11.037 -1.522 15.420 1.00 87.25 178 ASN A N 1
ATOM 1456 C CA . ASN A 1 178 ? -10.536 -2.636 16.230 1.00 87.25 178 ASN 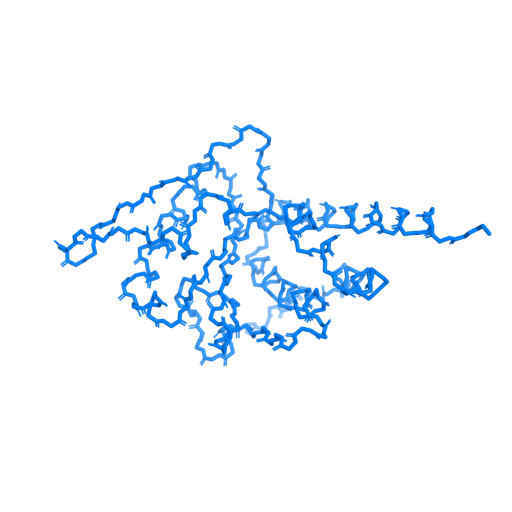A CA 1
ATOM 1457 C C . ASN A 1 178 ? -9.220 -3.226 15.704 1.00 87.25 178 ASN A C 1
ATOM 1459 O O . ASN A 1 178 ? -8.381 -3.628 16.509 1.00 87.25 178 ASN A O 1
ATOM 1463 N N . VAL A 1 179 ? -9.013 -3.291 14.384 1.00 88.88 179 VAL A N 1
ATOM 1464 C CA . VAL A 1 179 ? -7.711 -3.678 13.810 1.00 88.88 179 VAL A CA 1
ATOM 1465 C C . VAL A 1 179 ? -6.655 -2.629 14.159 1.00 88.88 179 VAL A C 1
ATOM 1467 O O . VAL A 1 179 ? -5.579 -2.980 14.641 1.00 88.88 179 VAL A O 1
ATOM 1470 N N . LEU A 1 180 ? -6.982 -1.341 14.009 1.00 86.62 180 LEU A N 1
ATOM 1471 C CA . LEU A 1 180 ? -6.052 -0.243 14.297 1.00 86.62 180 LEU A CA 1
ATOM 1472 C C . LEU A 1 180 ? -5.615 -0.200 15.770 1.00 86.62 180 LEU A C 1
ATOM 1474 O O . LEU A 1 180 ? -4.456 0.082 16.066 1.00 86.62 180 LEU A O 1
ATOM 1478 N N . LEU A 1 181 ? -6.511 -0.546 16.697 1.00 84.44 181 LEU A N 1
ATOM 1479 C CA . LEU A 1 181 ? -6.227 -0.623 18.135 1.00 84.44 181 LEU A CA 1
ATOM 1480 C C . LEU A 1 181 ? -5.197 -1.694 18.520 1.00 84.44 181 LEU A C 1
ATOM 1482 O O . LEU A 1 181 ? -4.561 -1.587 19.568 1.00 84.44 181 LEU A O 1
ATOM 1486 N N . LYS A 1 182 ? -5.016 -2.736 17.703 1.00 81.25 182 LYS A N 1
ATOM 1487 C CA . LYS A 1 182 ? -4.076 -3.824 18.012 1.00 81.25 182 LYS A CA 1
ATOM 1488 C C . LYS A 1 182 ? -2.620 -3.432 17.767 1.00 81.25 182 LYS A C 1
ATOM 1490 O O . LYS A 1 182 ? -1.728 -4.032 18.357 1.00 81.25 182 LYS A O 1
ATOM 1495 N N . ILE A 1 183 ? -2.369 -2.438 16.917 1.00 73.12 183 ILE A N 1
ATOM 1496 C CA . ILE A 1 183 ? -1.031 -2.137 16.384 1.00 73.12 183 ILE A CA 1
ATOM 1497 C C . ILE A 1 183 ? -0.106 -1.570 17.452 1.00 73.12 183 ILE A C 1
ATOM 1499 O O . ILE A 1 183 ? 1.037 -2.005 17.549 1.00 73.12 183 ILE A O 1
ATOM 1503 N N . SER A 1 184 ? -0.606 -0.669 18.300 1.00 62.59 184 SER A N 1
ATOM 1504 C CA . SER A 1 184 ? 0.164 -0.096 19.412 1.00 62.59 184 SER A CA 1
ATOM 1505 C C . SER A 1 184 ? 0.621 -1.142 20.435 1.00 62.59 184 SER A C 1
ATOM 1507 O O . SER A 1 184 ? 1.540 -0.877 21.201 1.00 62.59 184 SER A O 1
ATOM 1509 N N . ASN A 1 185 ? -0.004 -2.324 20.438 1.00 65.50 185 ASN A N 1
ATOM 1510 C CA . ASN A 1 185 ? 0.285 -3.418 21.361 1.00 65.50 185 ASN A CA 1
ATOM 1511 C C . ASN A 1 185 ? 1.043 -4.580 20.700 1.00 65.50 185 ASN A C 1
ATOM 1513 O O . ASN A 1 185 ? 1.256 -5.607 21.347 1.00 65.50 185 ASN A O 1
ATOM 1517 N N . ARG A 1 186 ? 1.427 -4.470 19.419 1.00 68.50 186 ARG A N 1
ATOM 1518 C CA . ARG A 1 186 ? 2.183 -5.540 18.760 1.00 68.50 186 ARG A CA 1
ATOM 1519 C C . ARG A 1 186 ? 3.607 -5.579 19.318 1.00 68.50 186 ARG A C 1
ATOM 1521 O O . ARG A 1 186 ? 4.281 -4.549 19.305 1.00 68.50 186 ARG A O 1
ATOM 1528 N N . PRO A 1 187 ? 4.081 -6.741 19.800 1.00 56.34 187 PRO A N 1
ATOM 1529 C CA . PRO A 1 187 ? 5.450 -6.856 20.272 1.00 56.34 187 PRO A CA 1
ATOM 1530 C C . PRO A 1 187 ? 6.415 -6.586 19.111 1.00 56.34 187 PRO A C 1
ATOM 1532 O O . PRO A 1 187 ? 6.272 -7.175 18.038 1.00 56.34 187 PRO A O 1
ATOM 1535 N N . GLU A 1 188 ? 7.408 -5.718 19.329 1.00 58.44 188 GLU A N 1
ATOM 1536 C CA . GLU A 1 188 ? 8.618 -5.713 18.497 1.00 58.44 188 GLU A CA 1
ATOM 1537 C C . GLU A 1 188 ? 9.208 -7.134 18.582 1.00 58.44 188 GLU A C 1
ATOM 1539 O O . GLU A 1 188 ? 9.206 -7.736 19.667 1.00 58.44 188 GLU A O 1
ATOM 1544 N N . LYS A 1 189 ? 9.633 -7.727 17.456 1.00 51.06 189 LYS A N 1
ATOM 1545 C CA . LYS A 1 189 ? 10.175 -9.088 17.477 1.00 51.06 189 LYS A CA 1
ATOM 1546 C C . LYS A 1 189 ? 11.384 -9.035 18.414 1.00 51.06 189 LYS A C 1
ATOM 1548 O O . LYS A 1 189 ? 12.346 -8.307 18.183 1.00 51.06 189 LYS A O 1
ATOM 1553 N N . LYS A 1 190 ? 11.326 -9.755 19.540 1.00 39.03 190 LYS A N 1
ATOM 1554 C CA . LYS A 1 190 ? 12.521 -9.932 20.368 1.00 39.03 190 LYS A CA 1
ATOM 1555 C C . LYS A 1 190 ? 13.514 -10.672 19.487 1.00 39.03 190 LYS A C 1
ATOM 1557 O O . LYS A 1 190 ? 13.205 -11.778 19.054 1.00 39.03 190 LYS A O 1
ATOM 1562 N N . ASN A 1 191 ? 14.658 -10.050 19.213 1.00 35.41 191 ASN A N 1
ATOM 1563 C CA . ASN A 1 191 ? 15.760 -10.687 18.506 1.00 35.41 191 ASN A CA 1
ATOM 1564 C C . ASN A 1 191 ? 16.074 -12.031 19.181 1.00 35.41 191 ASN A C 1
ATOM 1566 O O . ASN A 1 191 ? 16.717 -12.067 20.228 1.00 35.41 191 ASN A O 1
ATOM 1570 N N . THR A 1 192 ? 15.612 -13.131 18.600 1.00 35.12 192 THR A N 1
ATOM 1571 C CA . THR A 1 192 ? 16.236 -14.433 18.799 1.00 35.12 192 THR A CA 1
ATOM 1572 C C . THR A 1 192 ? 17.396 -14.479 17.819 1.00 35.12 192 THR A C 1
ATOM 1574 O O . THR A 1 192 ? 17.196 -14.770 16.638 1.00 35.12 192 THR A O 1
ATOM 1577 N N . PHE A 1 193 ? 18.564 -14.061 18.308 1.00 35.84 193 PHE A N 1
ATOM 1578 C CA . PHE A 1 193 ? 19.849 -14.461 17.744 1.00 35.84 193 PHE A CA 1
ATOM 1579 C C . PHE A 1 193 ? 20.159 -15.893 18.176 1.00 35.84 193 PHE A C 1
ATOM 1581 O O . PHE A 1 193 ? 19.804 -16.234 19.329 1.00 35.84 193 PHE A O 1
#

Solvent-accessible surface area (backbone atoms only — not comparable to full-atom values): 10988 Å² total; per-residue (Å²): 141,78,62,69,67,54,53,50,53,50,48,53,50,46,51,54,50,41,49,52,51,19,51,50,41,49,70,35,60,87,78,37,89,56,49,60,60,54,48,46,60,47,48,34,57,47,50,37,49,45,36,45,90,74,83,63,62,52,41,55,33,50,80,79,39,78,79,40,76,55,35,44,31,33,20,74,90,80,13,39,34,30,26,72,43,69,59,92,47,72,67,49,43,43,51,50,54,51,50,33,54,52,48,28,56,72,68,52,42,72,80,62,30,57,30,47,34,41,36,28,52,34,53,74,65,89,90,62,83,72,60,69,86,48,71,45,75,55,97,89,40,83,43,69,60,52,71,76,32,45,51,49,86,33,53,32,24,54,68,47,42,39,71,67,47,48,80,71,42,86,32,56,65,69,60,51,46,55,55,59,66,47,59,88,70,57,76,75,80,75,84,82,124

Foldseek 3Di:
DPPPVVVVVLLVLLLVLLVVQLQVLLVCVVPAPCSQVLLLVLVQVLVCLLCPPVPFHKDQCCVVPNCPALFGIDRQVQQETEAEDEAPDLVRQQVSVVRSVQRCVLVVSVVRHQEYAYEHANDDDPPRDFDADQWDQHPNDIDGHDVSHDGSLRYYYSSSCSVPGRVVGPRDSVVSSVSSVCSVVDDDPDDPD

Secondary structure (DSSP, 8-state):
--SHHHHHHHHHHHHHHHHHHHHHHHHHTTT-TTHHHHHHHHHHHHHHHHTTTTT---EEGGGTSTT-TT-SEEETTTTEEEEEE--SSHHHHHHHHHHHHHHHHHTTGGGT-SEEEEEETT---TT-------EEEETTEEEEPPTTT--GGGEE-HHHHHHHTGGGSSS-HHHHHHHHHHHTTPPP-----

Radius of gyration: 17.07 Å; Cα contacts (8 Å, |Δi|>4): 251; chains: 1; bounding box: 51×37×46 Å

Nearest PDB structures (foldseek):
  2yc4-assembly1_C  TM=3.472E-01  e=7.425E+00  Chlamydomonas reinhardtii

pLDDT: mean 88.42, std 11.72, range [35.12, 98.12]

Sequence (193 aa):
MSHPEKSESLKSEIENRLFGIQEYIEFKKRTNREITYISELFLEELLNEIYKGEGYHFENMNHKIPGYPAIDIADENKGISYQVTVTNDSSDLKTKVNKTLEIFYKNNFDKKYNKLYIVIASGIKAGEKLPHKKIFNINGHKITVKPNLFTSKNIIDLSGLAQKEIFKRTAKFENINNVLLKISNRPEKKNTF

Mean predicted aligned error: 5.46 Å

=== Feature glossary ===
A reading guide for the features in this record.

Start from the sequence.

  · Sequence gives the chain of amino acids in standard one-letter code (A=alanine, C=cysteine, …, Y=tyrosine), read N→C. It is the only feature that is directly encoded by the gene; all structural features are derived from the folded form of this sequence.

Fold it, and you get atomic coordinates and the backbone conformation that goes with them.

  · Structure coordinates are given as an mmCIF _atom_site loop: one row per atom with element, residue name, chain id, sequence numb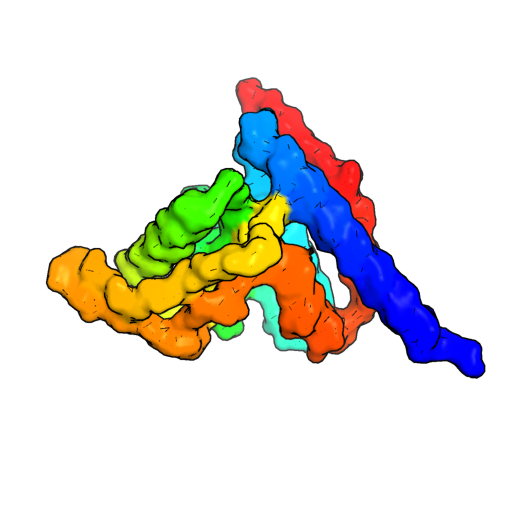er, and x/y/z position in Å. Only the four main-chain atoms per residue are included here; side chains are omitted to keep the record compact.

  · Backbone dihedral angles. Every residue except chain termini has a φ (preceding-C → N → Cα → C) and a ψ (N → Cα → C → next-N). They are reported in degrees following the IUPAC sign convention. Secondary structure is essentially a statement about which (φ, ψ) basin each residue occupies.

  · Eight-state secondary structure (DSSP): H is the canonical α-helix, G the tighter 3₁₀-helix, I the wider π-helix; E/B are β-structure, T and S are turns and bends, and '-' is everything else. DSSP derives these from the pattern of main-chain N–H···O=C hydrogen bonds, not from the sequence.

  · SS3 is a coarse helix/strand/coil call (letters a/b/c) made by the P-SEA algorithm from inter-Cα distances and dihedrals. It is less detailed than DSSP but needs only Cα positions.

Summarize the fold with a handful of shape descriptors and a per-residue structural alphabet.

  · Radius of gyration (Rg) is the root-mean-square distance of Cα atoms from their centroid — a single number for overall size and compactness. A globular domain of N residues has Rg ≈ 2.2·N^0.38 Å; an extended or disordered chain has a much larger Rg. The Cα contact count is the number of residue pairs whose Cα atoms are within 8 Å and are more than four positions apart in sequence — a standard proxy for tertiary packing density. The bounding box is the smallest axis-aligned box enclosing all Cα atoms.

  · 3Di is Foldseek's structural alphabet. Each residue is assigned one of twenty discrete states based on how its Cα sits relative to its spatial (not sequential) neighbors. Aligning 3Di strings finds structural homologs roughly as well as full 3D superposition, but orders of magnitude faster.

  · Solvent-accessible surface area (SASA) is the area in Å² traced out by the centre of a 1.4 Å probe sphere (a water molecule) rolled over the protein's van der Waals surface (Shrake–Rupley / Lee–Richards construction). Buried residues have near-zero SASA; fully exposed residues can exceed 200 Å². The total SASA scales roughly with the number of surface residues.

Ask how reliable the model is.

  · For AlphaFold models, the B-factor field carries pLDDT — the model's own estimate of local accuracy on a 0–100 scale. Regions with pLDDT<50 should be treated as essentially unmodeled; they often correspond to intrinsically disordered segments.

  · For experimental (PDB) structures, the B-factor (temperature factor) quantifies the positional spread of each atom in the crystal — a combination of thermal vibration and static disorder — in units of Å². High B-factors mark flexible loops or poorly resolved regions; low B-factors mark the rigid, well-ordered core.

  · Predicted Aligned Error (PAE) is an AlphaFold confidence matrix: entry (i, j) is the expected error in the position of residue j, in ångströms, when the prediction is superimposed on the true structure at residue i. Low PAE within a block of residues means that block is internally rigid and well-predicted; high PAE between two blocks means their relative placement is uncertain even if each block individually is confident.

Place it in context: what it resembles, what it is annotated as, and how it looks.

  · Structural nearest neighbors (via Foldseek easy-search vs the PDB). Reported per hit: target PDB id, E-value, and alignment TM-score. A TM-score above ~0.5 is the conventional threshold for 'same fold'.

  · Functional annotations link the protein to curated databases. InterPro entries identify conserved domains and families by matching the sequence against member-database signatures (Pfam, PROSITE, CDD, …). Gene Ontology (GO) terms describe molecular function, biological process, and cellular component in a con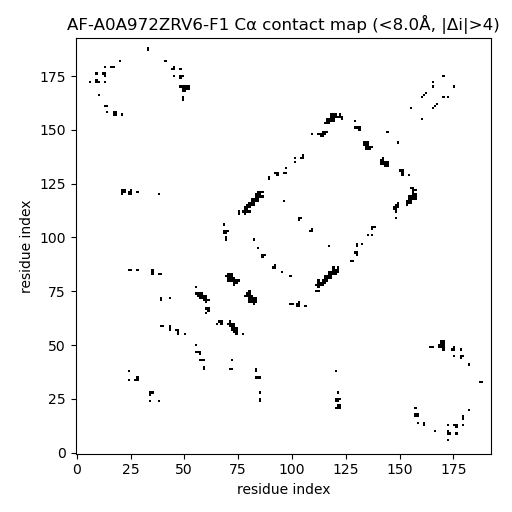trolled vocabulary. CATH places the structure in a hierarchical fold classification (Class/Architecture/Topology/Homologous-superfamily). The organism is the source species.

  · The contact map is a binary N×N matrix image: pixel (i, j) is dark where Cα_i and Cα_j are within 8 Å and |i−j|>4. Because the |i−j|>4 filter removes local helical contacts, off-diagonal stripes parallel to the main diagonal indicate parallel β-sheets; stripes perpendicular to it indicate antiparallel β-sheets. The Ramachandran plot scatters every residue's (φ, ψ) pair against the sterically allowed regions. The PAE heatmap renders the predicted-aligned-error matrix.

  · Six rendered views show the 3D structure from the faces of a cube — i.e. along ±x, ±y, ±z. Rendering representation is drawn randomly per protein from cartoon (secondary-structure ribbons), sticks (backbone bonds), or molecular surface; coloring is either N→C rainbow (blue at the N-terminus through red at the C-terminus) or one color per chain.